Protein AF-A0A7S4QPH5-F1 (afdb_monomer_lite)

Foldseek 3Di:
DDDDDDDDDDDDDDDDPPPPPPPPPPPPPPDPPLVCVVVVLCVVLVWDKDWDPDCPDDPPQDLVFIWIWTDAPQEIETEGEQEDDPDPVSDHDPCNVVSVQVVQVVVLVVLVVPVVDDDDDPDPDRNHYYYDYHYSVLCVVQVPQVSVVCCVVSVSRDPCCVDDDDDLVQWDKDWDDPVVQQVVQQNHPSVGDDDDPTDIDTHHPPPDPPDDD

pLDDT: mean 78.8, std 18.9, range [36.94, 96.81]

Organism: NCBI:txid49249

Structure (mmCIF, N/CA/C/O backbone):
data_AF-A0A7S4QPH5-F1
#
_entry.id   AF-A0A7S4QPH5-F1
#
loop_
_atom_site.group_PDB
_atom_site.id
_atom_site.type_symbol
_atom_site.label_atom_id
_atom_site.label_alt_id
_atom_site.label_comp_id
_atom_site.label_asym_id
_atom_site.label_entity_id
_atom_site.label_seq_id
_atom_site.pdbx_PDB_ins_code
_atom_site.Cartn_x
_atom_site.Cartn_y
_atom_site.Cartn_z
_atom_site.occupancy
_atom_site.B_iso_or_equiv
_atom_site.auth_seq_id
_atom_site.auth_comp_id
_atom_site.auth_asym_id
_atom_site.auth_atom_id
_atom_site.pdbx_PDB_model_num
ATOM 1 N N . MET A 1 1 ? -60.276 -46.778 19.719 1.00 45.59 1 MET A N 1
ATOM 2 C CA . MET A 1 1 ? -60.637 -46.642 18.289 1.00 45.59 1 MET A CA 1
ATOM 3 C C . MET A 1 1 ? -59.619 -45.718 17.633 1.00 45.59 1 MET A C 1
ATOM 5 O O . MET A 1 1 ? -59.443 -44.602 18.096 1.00 45.59 1 MET A O 1
ATOM 9 N N . ARG A 1 2 ? -58.846 -46.235 16.669 1.00 38.38 2 ARG A N 1
ATOM 10 C CA . ARG A 1 2 ? -57.701 -45.565 16.021 1.00 38.38 2 ARG A CA 1
ATOM 11 C C . ARG A 1 2 ? -58.170 -44.863 14.743 1.00 38.38 2 ARG A C 1
ATOM 13 O O . ARG A 1 2 ? -58.589 -45.551 13.817 1.00 38.38 2 ARG A O 1
ATOM 20 N N . ALA A 1 3 ? -58.046 -43.540 14.668 1.00 47.28 3 ALA A N 1
ATOM 21 C CA . ALA A 1 3 ? -58.192 -42.792 13.421 1.00 47.28 3 ALA A CA 1
ATOM 22 C C . ALA A 1 3 ? -56.818 -42.686 12.738 1.00 47.28 3 ALA A C 1
ATOM 24 O O . ALA A 1 3 ? -55.883 -42.106 13.286 1.00 47.28 3 ALA A O 1
ATOM 25 N N . LYS A 1 4 ? -56.683 -43.315 11.567 1.00 47.62 4 LYS A N 1
ATOM 26 C CA . LYS A 1 4 ? -55.496 -43.247 10.706 1.00 47.62 4 LYS A CA 1
ATOM 27 C C . LYS A 1 4 ? -55.613 -42.006 9.815 1.00 47.62 4 LYS A C 1
ATOM 29 O O . LYS A 1 4 ? -56.530 -41.930 9.003 1.00 47.62 4 LYS A O 1
ATOM 34 N N . GLY A 1 5 ? -54.694 -41.055 9.971 1.00 48.47 5 GLY A N 1
ATOM 35 C CA . GLY A 1 5 ? -54.538 -39.914 9.069 1.00 48.47 5 GLY A CA 1
ATOM 36 C C . GLY A 1 5 ? -53.874 -40.349 7.763 1.00 48.47 5 GLY A C 1
ATOM 37 O O . GLY A 1 5 ? -52.793 -40.933 7.774 1.00 48.47 5 GLY A O 1
ATOM 38 N N . ILE A 1 6 ? -54.547 -40.091 6.645 1.00 54.19 6 ILE A N 1
ATOM 39 C CA . ILE A 1 6 ? -54.062 -40.353 5.290 1.00 54.19 6 ILE A CA 1
ATOM 40 C C . ILE A 1 6 ? -53.134 -39.204 4.888 1.00 54.19 6 ILE A C 1
ATOM 42 O O . ILE A 1 6 ? -53.576 -38.074 4.697 1.00 54.19 6 ILE A O 1
ATOM 46 N N . VAL A 1 7 ? -51.843 -39.502 4.756 1.00 46.03 7 VAL A N 1
ATOM 47 C CA . VAL A 1 7 ? -50.848 -38.614 4.147 1.00 46.03 7 VAL A CA 1
ATOM 48 C C . VAL A 1 7 ? -50.939 -38.794 2.631 1.00 46.03 7 VAL A C 1
ATOM 50 O O . VAL A 1 7 ? -50.630 -39.866 2.116 1.00 46.03 7 VAL A O 1
ATOM 53 N N . ARG A 1 8 ? -51.383 -37.763 1.903 1.00 47.03 8 ARG A N 1
ATOM 54 C CA . ARG A 1 8 ? -51.278 -37.712 0.437 1.00 47.03 8 ARG A CA 1
ATOM 55 C C . ARG A 1 8 ? -49.964 -37.032 0.060 1.00 47.03 8 ARG A C 1
ATOM 57 O O . ARG A 1 8 ? -49.835 -35.819 0.179 1.00 47.03 8 ARG A O 1
ATOM 64 N N . PHE A 1 9 ? -49.001 -37.834 -0.384 1.00 42.50 9 PHE A N 1
ATOM 65 C CA . PHE A 1 9 ? -47.797 -37.375 -1.074 1.00 42.50 9 PHE A CA 1
ATOM 66 C C . PHE A 1 9 ? -48.186 -36.978 -2.504 1.00 42.50 9 PHE A C 1
ATOM 68 O O . PHE A 1 9 ? -48.606 -37.826 -3.290 1.00 42.50 9 PHE A O 1
ATOM 75 N N . ILE A 1 10 ? -48.085 -35.690 -2.832 1.00 48.09 10 ILE A N 1
ATOM 76 C CA . ILE A 1 10 ? -48.180 -35.199 -4.210 1.00 48.09 10 ILE A CA 1
ATOM 77 C C . ILE A 1 10 ? -46.750 -35.121 -4.740 1.00 48.09 10 ILE A C 1
ATOM 79 O O . ILE A 1 10 ? -46.006 -34.195 -4.427 1.00 48.09 10 ILE A O 1
ATOM 83 N N . THR A 1 11 ? -46.361 -36.129 -5.513 1.00 42.44 11 THR A N 1
ATOM 84 C CA . THR A 1 11 ? -45.103 -36.148 -6.259 1.00 42.44 11 THR A CA 1
ATOM 85 C C . THR A 1 11 ? -45.328 -35.411 -7.577 1.00 42.44 11 THR A C 1
ATOM 87 O O . THR A 1 11 ? -45.885 -35.970 -8.519 1.00 42.44 11 THR A O 1
ATOM 90 N N . LEU A 1 12 ? -44.940 -34.138 -7.639 1.00 45.91 12 LEU A N 1
ATOM 91 C CA . LEU A 1 12 ? -44.892 -33.369 -8.884 1.00 45.91 12 LEU A CA 1
ATOM 92 C C . LEU A 1 12 ? -43.532 -33.603 -9.551 1.00 45.91 12 LEU A C 1
ATOM 94 O O . LEU A 1 12 ? -42.524 -33.010 -9.175 1.00 45.91 12 LEU A O 1
ATOM 98 N N . LEU A 1 13 ? -43.522 -34.508 -10.530 1.00 49.47 13 LEU A N 1
ATOM 99 C CA . LEU A 1 13 ? -42.464 -34.638 -11.528 1.00 49.47 13 LEU A CA 1
ATOM 100 C C . LEU A 1 13 ? -42.587 -33.465 -12.508 1.00 49.47 13 LEU A C 1
ATOM 102 O O . LEU A 1 13 ? -43.480 -33.453 -13.352 1.00 49.47 13 LEU A O 1
ATOM 106 N N . LEU A 1 14 ? -41.696 -32.483 -12.391 1.00 42.72 14 LEU A N 1
ATOM 107 C CA . LEU A 1 14 ? -41.460 -31.481 -13.428 1.00 42.72 14 LEU A CA 1
ATOM 108 C C . LEU A 1 14 ? -40.084 -31.741 -14.037 1.00 42.72 14 LEU A C 1
ATOM 110 O O . LEU A 1 14 ? -39.056 -31.315 -13.518 1.00 42.72 14 LEU A O 1
ATOM 114 N N . SER A 1 15 ? -40.099 -32.479 -15.142 1.00 50.44 15 SER A N 1
ATOM 115 C CA . SER A 1 15 ? -39.020 -32.529 -16.121 1.00 50.44 15 SER A CA 1
ATOM 116 C C . SER A 1 15 ? -39.173 -31.326 -17.045 1.00 50.44 15 SER A C 1
ATOM 118 O O . SER A 1 15 ? -40.145 -31.265 -17.787 1.00 50.44 15 SER A O 1
ATOM 120 N N . PHE A 1 16 ? -38.233 -30.385 -17.005 1.00 45.25 16 PHE A N 1
ATOM 121 C CA . PHE A 1 16 ? -38.007 -29.423 -18.084 1.00 45.25 16 PHE A CA 1
ATOM 122 C C . PHE A 1 16 ? -36.525 -29.041 -18.071 1.00 45.25 16 PHE A C 1
ATOM 124 O O . PHE A 1 16 ? -36.095 -28.134 -17.359 1.00 45.25 16 PHE A O 1
ATOM 131 N N . ASP A 1 17 ? -35.746 -29.786 -18.855 1.00 47.88 17 ASP A N 1
ATOM 132 C CA . ASP A 1 17 ? -34.391 -29.428 -19.255 1.00 47.88 17 ASP A CA 1
ATOM 133 C C . ASP A 1 17 ? -34.442 -28.146 -20.095 1.00 47.88 17 ASP A C 1
ATOM 135 O O . ASP A 1 17 ? -34.597 -28.166 -21.315 1.00 47.88 17 ASP A O 1
ATOM 139 N N . VAL A 1 18 ? -34.329 -27.000 -19.426 1.00 51.12 18 VAL A N 1
ATOM 140 C CA . VAL A 1 18 ? -34.024 -25.722 -20.070 1.00 51.12 18 VAL A CA 1
ATOM 141 C C . VAL A 1 18 ? -32.507 -25.571 -20.065 1.00 51.12 18 VAL A C 1
ATOM 143 O O . VAL A 1 18 ? -31.912 -24.963 -19.177 1.00 51.12 18 VAL A O 1
ATOM 146 N N . LEU A 1 19 ? -31.870 -26.155 -21.079 1.00 47.41 19 LEU A N 1
ATOM 147 C CA . LEU A 1 19 ? -30.487 -25.863 -21.452 1.00 47.41 19 LEU A CA 1
ATOM 148 C C . LEU A 1 19 ? -30.430 -24.446 -22.045 1.00 47.41 19 LEU A C 1
ATOM 150 O O . LEU A 1 19 ? -30.429 -24.238 -23.256 1.00 47.41 19 LEU A O 1
ATOM 154 N N . LEU A 1 20 ? -30.408 -23.445 -21.164 1.00 51.00 20 LEU A N 1
ATOM 155 C CA . LEU A 1 20 ? -30.025 -22.079 -21.501 1.00 51.00 20 LEU A CA 1
ATOM 156 C C . LEU A 1 20 ? -28.519 -22.076 -21.776 1.00 51.00 20 LEU A C 1
ATOM 158 O O . LEU A 1 20 ? -27.698 -21.990 -20.862 1.00 51.00 20 LEU A O 1
ATOM 162 N N . ALA A 1 21 ? -28.152 -22.183 -23.051 1.00 48.66 21 ALA A N 1
ATOM 163 C CA . ALA A 1 21 ? -26.817 -21.849 -23.514 1.00 48.66 21 ALA A CA 1
ATOM 164 C C . ALA A 1 21 ? -26.599 -20.341 -23.301 1.00 48.66 21 ALA A C 1
ATOM 166 O O . ALA A 1 21 ? -26.870 -19.520 -24.177 1.00 48.66 21 ALA A O 1
ATOM 167 N N . PHE A 1 22 ? -26.136 -19.963 -22.108 1.00 46.19 22 PHE A N 1
ATOM 168 C CA . PHE A 1 22 ? -25.554 -18.649 -21.872 1.00 46.19 22 PHE A CA 1
ATOM 169 C C . PHE A 1 22 ? -24.277 -18.564 -22.707 1.00 46.19 22 PHE A C 1
ATOM 171 O O . PHE A 1 22 ? -23.200 -18.978 -22.282 1.00 46.19 22 PHE A O 1
ATOM 178 N N . SER A 1 23 ? -24.401 -18.023 -23.917 1.00 44.88 23 SER A N 1
ATOM 179 C CA . SER A 1 23 ? -23.268 -17.438 -24.618 1.00 44.88 23 SER A CA 1
ATOM 180 C C . SER A 1 23 ? -22.804 -16.249 -23.780 1.00 44.88 23 SER A C 1
ATOM 182 O O . SER A 1 23 ? -23.315 -15.134 -23.898 1.00 44.88 23 SER A O 1
ATOM 184 N N . VAL A 1 24 ? -21.882 -16.508 -22.847 1.00 48.56 24 VAL A N 1
ATOM 185 C CA . VAL A 1 24 ? -21.121 -15.465 -22.162 1.00 48.56 24 VAL A CA 1
ATOM 186 C C . VAL A 1 24 ? -20.212 -14.867 -23.225 1.00 48.56 24 VAL A C 1
ATOM 188 O O . VAL A 1 24 ? -19.058 -15.262 -23.391 1.00 48.56 24 VAL A O 1
ATOM 191 N N . SER A 1 25 ? -20.760 -13.918 -23.982 1.00 41.78 25 SER A N 1
ATOM 192 C CA . SER A 1 25 ? -19.986 -13.029 -24.831 1.00 41.78 25 SER A CA 1
ATOM 193 C C . SER A 1 25 ? -19.167 -12.146 -23.900 1.00 41.78 25 SER A C 1
ATOM 195 O O . SER A 1 25 ? -19.558 -11.034 -23.546 1.00 41.78 25 SER A O 1
ATOM 197 N N . THR A 1 26 ? -18.048 -12.695 -23.427 1.00 54.22 26 THR A N 1
ATOM 198 C CA . THR A 1 26 ? -17.025 -11.963 -22.690 1.00 54.22 26 THR A CA 1
ATOM 199 C C . THR A 1 26 ? -16.424 -10.987 -23.685 1.00 54.22 26 THR A C 1
ATOM 201 O O . THR A 1 26 ? -15.426 -11.275 -24.338 1.00 54.22 26 THR A O 1
ATOM 204 N N . SER A 1 27 ? -17.072 -9.836 -23.851 1.00 48.34 27 SER A N 1
ATOM 205 C CA . SER A 1 27 ? -16.435 -8.659 -24.412 1.00 48.34 27 SER A CA 1
ATOM 206 C C . SER A 1 27 ? -15.265 -8.354 -23.485 1.00 48.34 27 SER A C 1
ATOM 208 O O . SER A 1 27 ? -15.437 -7.701 -22.457 1.00 48.34 27 SER A O 1
ATOM 210 N N . GLN A 1 28 ? -14.094 -8.906 -23.804 1.00 51.84 28 GLN A N 1
ATOM 211 C CA . GLN A 1 28 ? -12.832 -8.586 -23.159 1.00 51.84 28 GLN A CA 1
ATOM 212 C C . GLN A 1 28 ? -12.541 -7.120 -23.472 1.00 51.84 28 GLN A C 1
ATOM 214 O O . GLN A 1 28 ? -11.819 -6.792 -24.409 1.00 51.84 28 GLN A O 1
ATOM 219 N N . GLN A 1 29 ? -13.151 -6.213 -22.712 1.00 57.53 29 GLN A N 1
ATOM 220 C CA . GLN A 1 29 ? -12.662 -4.851 -22.643 1.00 57.53 29 GLN A CA 1
ATOM 221 C C . GLN A 1 29 ? -11.223 -4.962 -22.149 1.00 57.53 29 GLN A C 1
ATOM 223 O O . GLN A 1 29 ? -10.979 -5.403 -21.025 1.00 57.53 29 GLN A O 1
ATOM 228 N N . LEU A 1 30 ? -10.277 -4.658 -23.040 1.00 68.12 30 LEU A N 1
ATOM 229 C CA . LEU A 1 30 ? -8.851 -4.662 -22.751 1.00 68.12 30 LEU A CA 1
ATOM 230 C C . LEU A 1 30 ? -8.622 -3.753 -21.549 1.00 68.12 30 LEU A C 1
ATOM 232 O O . LEU A 1 30 ? -8.713 -2.528 -21.639 1.00 68.12 30 LEU A O 1
ATOM 236 N N . LYS A 1 31 ? -8.385 -4.380 -20.400 1.00 72.12 31 LYS A N 1
ATOM 237 C CA . LYS A 1 31 ? -8.140 -3.678 -19.152 1.00 72.12 31 LYS A CA 1
ATOM 238 C C . LYS A 1 31 ? -6.900 -2.802 -19.344 1.00 72.12 31 LYS A C 1
ATOM 240 O O . LYS A 1 31 ? -5.892 -3.306 -19.850 1.00 72.12 31 LYS A O 1
ATOM 245 N N . PRO A 1 32 ? -6.943 -1.510 -18.976 1.00 83.44 32 PRO A N 1
ATOM 246 C CA . PRO A 1 32 ? -5.770 -0.663 -19.102 1.00 83.44 32 PRO A CA 1
ATOM 247 C C . PRO A 1 32 ? -4.623 -1.266 -18.281 1.00 83.44 32 PRO A C 1
ATOM 249 O O . PRO A 1 32 ? -4.869 -1.820 -17.205 1.00 83.44 32 PRO A O 1
ATOM 252 N N . PRO A 1 33 ? -3.370 -1.163 -18.755 1.00 90.50 33 PRO A N 1
ATOM 253 C CA . PRO A 1 33 ? -2.234 -1.702 -18.024 1.00 90.50 33 PRO A CA 1
ATOM 254 C C . PRO A 1 33 ? -2.178 -1.080 -16.627 1.00 90.50 33 PRO A C 1
ATOM 256 O O . PRO A 1 33 ? -2.410 0.123 -16.465 1.00 90.50 33 PRO A O 1
ATOM 259 N N . PHE A 1 34 ? -1.845 -1.890 -15.621 1.00 93.62 34 PHE A N 1
ATOM 260 C CA . PHE A 1 34 ? -1.857 -1.484 -14.214 1.00 93.62 34 PHE A CA 1
ATOM 261 C C . PHE A 1 34 ? -1.108 -0.175 -13.955 1.00 93.62 34 PHE A C 1
ATOM 263 O O . PHE A 1 34 ? -1.639 0.729 -13.316 1.00 93.62 34 PHE A O 1
ATOM 270 N N . PHE A 1 35 ? 0.068 -0.024 -14.566 1.00 94.31 35 PHE A N 1
ATOM 271 C CA . PHE A 1 35 ? 0.848 1.210 -14.519 1.00 94.31 35 PHE A CA 1
ATOM 272 C C . PHE A 1 35 ? 0.030 2.448 -14.917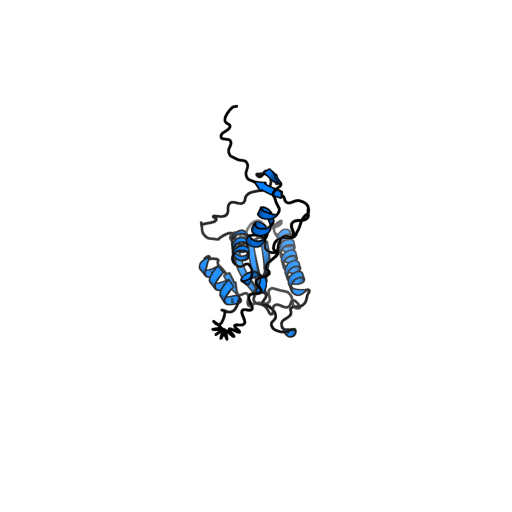 1.00 94.31 35 PHE A C 1
ATOM 274 O O . PHE A 1 35 ? 0.011 3.418 -14.168 1.00 94.31 35 PHE A O 1
ATOM 281 N N . ARG A 1 36 ? -0.706 2.394 -16.041 1.00 94.81 36 ARG A N 1
ATOM 282 C CA . ARG A 1 36 ? -1.551 3.514 -16.488 1.00 94.81 36 ARG A CA 1
ATOM 283 C C . ARG A 1 36 ? -2.697 3.785 -15.527 1.00 94.81 36 ARG A C 1
ATOM 285 O O . ARG A 1 36 ? -3.014 4.937 -15.288 1.00 94.81 36 ARG A O 1
ATOM 292 N N . THR A 1 37 ? -3.291 2.735 -14.961 1.00 94.94 37 THR A N 1
ATOM 293 C CA . THR A 1 37 ? -4.372 2.890 -13.975 1.00 94.94 37 THR A CA 1
ATOM 294 C C . THR A 1 37 ? -3.888 3.690 -12.762 1.00 94.94 37 THR A C 1
ATOM 296 O O . THR A 1 37 ? -4.581 4.589 -12.294 1.00 94.94 37 THR A O 1
ATOM 299 N N . VAL A 1 38 ? -2.683 3.389 -12.269 1.00 95.00 38 VAL A N 1
ATOM 300 C CA . VAL A 1 38 ? -2.099 4.084 -11.115 1.00 95.00 38 VAL A CA 1
ATOM 301 C C . VAL A 1 38 ? -1.688 5.511 -11.472 1.00 95.00 38 VAL A C 1
ATOM 303 O O . VAL A 1 38 ? -1.978 6.420 -10.702 1.00 95.00 38 VAL A O 1
ATOM 306 N N . THR A 1 39 ? -1.046 5.732 -12.624 1.00 95.12 39 THR A N 1
ATOM 307 C CA . THR A 1 39 ? -0.628 7.083 -13.030 1.00 95.12 39 THR A CA 1
ATOM 308 C C . THR A 1 39 ? -1.820 7.987 -13.321 1.00 95.12 39 THR A C 1
ATOM 310 O O . THR A 1 39 ? -1.833 9.110 -12.842 1.00 95.12 39 THR A O 1
ATOM 313 N N . SER A 1 40 ? -2.859 7.486 -14.001 1.00 94.88 40 SER A N 1
ATOM 314 C CA . SER A 1 40 ? -4.091 8.251 -14.227 1.00 94.88 40 SER A CA 1
ATOM 315 C C . SER A 1 40 ? -4.763 8.636 -12.912 1.00 94.88 40 SER A C 1
ATOM 317 O O . SER A 1 40 ? -5.188 9.773 -12.764 1.00 94.88 40 SER A O 1
ATOM 319 N N . TRP A 1 41 ? -4.783 7.735 -11.925 1.00 93.75 41 TRP A N 1
ATOM 320 C CA . TRP A 1 41 ? -5.280 8.068 -10.590 1.00 93.75 41 TRP A CA 1
ATOM 321 C C . TRP A 1 41 ? -4.430 9.149 -9.895 1.00 93.75 41 TRP A C 1
ATOM 323 O O . TRP A 1 41 ? -4.978 10.043 -9.256 1.00 93.75 41 TRP A O 1
ATOM 333 N N . LEU A 1 42 ? -3.097 9.101 -10.016 1.00 92.31 42 LEU A N 1
ATOM 334 C CA . LEU A 1 42 ? -2.223 10.153 -9.478 1.00 92.31 42 LEU A CA 1
ATOM 335 C C . LEU A 1 42 ? -2.478 11.508 -10.157 1.00 92.31 42 LEU A C 1
ATOM 337 O O . LEU A 1 42 ? -2.514 12.527 -9.466 1.00 92.31 42 LEU A O 1
ATOM 341 N N . ASP A 1 43 ? -2.689 11.508 -11.477 1.00 92.44 43 ASP A N 1
ATOM 342 C CA . ASP A 1 43 ? -3.012 12.701 -12.265 1.00 92.44 43 ASP A CA 1
ATOM 343 C C . ASP A 1 43 ? -4.372 13.294 -11.852 1.00 92.44 43 ASP A C 1
ATOM 345 O O . ASP A 1 43 ? -4.478 14.499 -11.621 1.00 92.44 43 ASP A O 1
ATOM 349 N N . GLU A 1 44 ? -5.398 12.450 -11.688 1.00 91.25 44 GLU A N 1
ATOM 350 C CA . GLU A 1 44 ? -6.735 12.834 -11.204 1.00 91.25 44 GLU A CA 1
ATOM 351 C C . GLU A 1 44 ? -6.690 13.465 -9.805 1.00 91.25 44 GLU A C 1
ATOM 353 O O . GLU A 1 44 ? -7.388 14.440 -9.528 1.00 91.25 44 GLU A O 1
ATOM 358 N N . GLU A 1 45 ? -5.845 12.933 -8.921 1.00 87.12 45 GLU A N 1
ATOM 359 C CA . GLU A 1 45 ? -5.642 13.464 -7.571 1.00 87.12 45 GLU A CA 1
ATOM 360 C C . GLU A 1 45 ? -4.686 14.668 -7.540 1.00 87.12 45 GLU A C 1
ATOM 362 O O . GLU A 1 45 ? -4.406 15.199 -6.462 1.00 87.12 45 GLU A O 1
ATOM 367 N N . THR A 1 46 ? -4.188 15.130 -8.694 1.00 89.25 46 THR A N 1
ATOM 368 C CA . THR A 1 46 ? -3.227 16.241 -8.832 1.00 89.25 46 THR A CA 1
ATOM 369 C C . THR A 1 46 ? -1.929 16.034 -8.040 1.00 89.25 46 THR A C 1
ATOM 371 O O . THR A 1 46 ? -1.310 16.978 -7.548 1.00 89.25 46 THR A O 1
ATOM 374 N N . ILE A 1 47 ? -1.508 14.778 -7.887 1.00 88.44 47 ILE A N 1
ATOM 375 C CA . ILE A 1 47 ? -0.303 14.409 -7.145 1.00 88.44 47 ILE A CA 1
ATOM 376 C C . ILE A 1 47 ? 0.888 14.451 -8.102 1.00 88.44 47 ILE A C 1
ATOM 378 O O . ILE A 1 47 ? 0.924 13.712 -9.079 1.00 88.44 47 ILE A O 1
ATOM 382 N N . ALA A 1 48 ? 1.894 15.275 -7.805 1.00 89.88 48 ALA A N 1
ATOM 383 C CA . ALA A 1 48 ? 3.111 15.340 -8.610 1.00 89.88 48 ALA A CA 1
ATOM 384 C C . ALA A 1 48 ? 3.895 14.020 -8.532 1.00 89.88 48 ALA A C 1
ATOM 386 O O . ALA A 1 48 ? 4.280 13.564 -7.450 1.00 89.88 48 ALA A O 1
ATOM 387 N N . TRP A 1 49 ? 4.160 13.419 -9.691 1.00 93.62 49 TRP A N 1
ATOM 388 C CA . TRP A 1 49 ? 4.922 12.182 -9.797 1.00 93.62 49 TRP A CA 1
ATOM 389 C C . TRP A 1 49 ? 5.880 12.213 -10.990 1.00 93.62 49 TRP A C 1
ATOM 391 O O . TRP A 1 49 ? 5.664 12.922 -11.973 1.00 93.62 49 TRP A O 1
ATOM 401 N N . ARG A 1 50 ? 6.958 11.429 -10.913 1.00 94.75 50 ARG A N 1
ATOM 402 C CA . ARG A 1 50 ? 7.880 11.181 -12.027 1.00 94.75 50 ARG A CA 1
ATOM 403 C C . ARG A 1 50 ? 8.279 9.713 -12.086 1.00 94.75 50 ARG A C 1
ATOM 405 O O . ARG A 1 50 ? 8.444 9.061 -11.059 1.00 94.75 50 ARG A O 1
ATOM 412 N N . LEU A 1 51 ? 8.452 9.181 -13.293 1.00 95.00 51 LEU A N 1
ATOM 413 C CA . LEU A 1 51 ? 8.979 7.830 -13.477 1.00 95.00 51 LEU A CA 1
ATOM 414 C C . LEU A 1 51 ? 10.492 7.828 -13.238 1.00 95.00 51 LEU A C 1
ATOM 416 O O . LEU A 1 51 ? 11.230 8.552 -13.909 1.00 95.00 51 LEU A O 1
ATOM 420 N N . LEU A 1 52 ? 10.947 6.981 -12.321 1.00 91.75 52 LEU A N 1
ATOM 421 C CA . LEU A 1 52 ? 12.357 6.816 -12.009 1.00 91.75 52 LEU A CA 1
ATOM 422 C C . LEU A 1 52 ? 13.002 5.906 -13.062 1.00 91.75 52 LEU A C 1
ATOM 424 O O . LEU A 1 52 ? 12.717 4.711 -13.119 1.00 91.75 52 LEU A O 1
ATOM 428 N N . LYS A 1 53 ? 13.825 6.487 -13.941 1.00 82.06 53 LYS A N 1
ATOM 429 C CA . LYS A 1 53 ? 14.522 5.754 -15.016 1.00 82.06 53 LYS A CA 1
ATOM 430 C C . LYS A 1 53 ? 15.925 5.295 -14.613 1.00 82.06 53 LYS A C 1
ATOM 432 O O . LYS A 1 53 ? 16.438 4.338 -15.187 1.00 82.06 53 LYS A O 1
ATOM 437 N N . ASP A 1 54 ? 16.523 5.959 -13.629 1.00 75.06 54 ASP A N 1
ATOM 438 C CA . ASP A 1 54 ? 17.885 5.686 -13.182 1.00 75.06 54 ASP A CA 1
ATOM 439 C C . ASP A 1 54 ? 17.932 4.594 -12.110 1.00 75.06 54 ASP A C 1
ATOM 441 O O . ASP A 1 54 ? 16.989 4.397 -11.338 1.00 75.06 54 ASP A O 1
ATOM 445 N N . LYS A 1 55 ? 19.070 3.892 -12.032 1.00 69.44 55 LYS A N 1
ATOM 446 C CA . LYS A 1 55 ? 19.350 2.892 -10.991 1.00 69.44 55 LYS A CA 1
ATOM 447 C C . LYS A 1 55 ? 19.571 3.586 -9.644 1.00 69.44 55 LYS A C 1
ATOM 449 O O . LYS A 1 55 ? 20.704 3.782 -9.221 1.00 69.44 55 LYS A O 1
ATOM 454 N N . VAL A 1 56 ? 18.482 3.969 -8.983 1.00 78.44 56 VAL A N 1
ATOM 455 C CA . VAL A 1 56 ? 18.508 4.526 -7.618 1.00 78.44 56 VAL A CA 1
ATOM 456 C C . VAL A 1 56 ? 18.883 3.468 -6.584 1.00 78.44 56 VAL A C 1
ATOM 458 O O . VAL A 1 56 ? 19.442 3.788 -5.541 1.00 78.44 56 VAL A O 1
ATOM 461 N N . PHE A 1 57 ? 18.613 2.201 -6.884 1.00 84.38 57 PHE A N 1
ATOM 462 C CA . PHE A 1 57 ? 18.967 1.083 -6.023 1.00 84.38 57 PHE A CA 1
ATOM 463 C C . PHE A 1 57 ? 20.339 0.508 -6.410 1.00 84.38 57 PHE A C 1
ATOM 465 O O . PHE A 1 57 ? 20.702 0.518 -7.593 1.00 84.38 57 PHE A O 1
ATOM 472 N N . PRO A 1 58 ? 21.118 0.004 -5.434 1.00 83.25 58 PRO A N 1
ATOM 473 C CA . PRO A 1 58 ? 22.433 -0.578 -5.677 1.00 83.25 58 PRO A CA 1
ATOM 474 C C . PRO A 1 58 ? 22.368 -1.757 -6.657 1.00 83.25 58 PRO A C 1
ATOM 476 O O . PRO A 1 58 ? 21.338 -2.417 -6.822 1.00 83.25 58 PRO A O 1
ATOM 479 N N . ARG A 1 59 ? 23.505 -2.042 -7.306 1.00 73.62 59 ARG A N 1
ATOM 480 C CA . ARG A 1 59 ? 23.633 -3.170 -8.241 1.00 73.62 59 ARG A CA 1
ATOM 481 C C . ARG A 1 59 ? 23.266 -4.476 -7.523 1.00 73.62 59 ARG A C 1
ATOM 483 O O . ARG A 1 59 ? 23.857 -4.786 -6.496 1.00 73.62 59 ARG A O 1
ATOM 490 N N . GLY A 1 60 ? 22.317 -5.227 -8.083 1.00 76.94 60 GLY A N 1
ATOM 491 C CA . GLY A 1 60 ? 21.861 -6.518 -7.550 1.00 76.94 60 GLY A CA 1
ATOM 492 C C . GLY A 1 60 ? 20.416 -6.525 -7.051 1.00 76.94 60 GLY A C 1
ATOM 493 O O . GLY A 1 60 ? 19.840 -7.600 -6.919 1.00 76.94 60 GLY A O 1
ATOM 494 N N . ILE A 1 61 ? 19.802 -5.357 -6.838 1.00 82.44 61 ILE A N 1
ATOM 495 C CA . ILE A 1 61 ? 18.362 -5.276 -6.580 1.00 82.44 61 ILE A CA 1
ATOM 496 C C . ILE A 1 61 ? 17.629 -5.302 -7.919 1.00 82.44 61 ILE A C 1
ATOM 498 O O . ILE A 1 61 ? 17.907 -4.495 -8.807 1.00 82.44 61 ILE A O 1
ATOM 502 N N . ASP A 1 62 ? 16.699 -6.242 -8.059 1.00 80.94 62 ASP A N 1
ATOM 503 C CA . ASP A 1 62 ? 15.834 -6.328 -9.228 1.00 80.94 62 ASP A CA 1
ATOM 504 C C . ASP A 1 62 ? 14.865 -5.136 -9.251 1.00 80.94 62 ASP A C 1
ATOM 506 O O . ASP A 1 62 ? 13.990 -5.015 -8.393 1.00 80.94 62 ASP A O 1
ATOM 510 N N . THR A 1 63 ? 15.055 -4.245 -10.225 1.00 83.69 63 THR A N 1
ATOM 511 C CA . THR A 1 63 ? 14.190 -3.090 -10.505 1.00 83.69 63 THR A CA 1
ATOM 512 C C . THR A 1 63 ? 13.487 -3.242 -11.856 1.00 83.69 63 THR A C 1
ATOM 514 O O . THR A 1 63 ? 13.291 -2.259 -12.569 1.00 83.69 63 THR A O 1
ATOM 517 N N . SER A 1 64 ? 13.166 -4.476 -12.255 1.00 86.69 64 SER A N 1
ATOM 518 C CA . SER A 1 64 ? 12.413 -4.781 -13.481 1.00 86.69 64 SER A CA 1
ATOM 519 C C . SER A 1 64 ? 11.049 -4.085 -13.530 1.00 86.69 64 SER A C 1
ATOM 521 O O . SER A 1 64 ? 10.575 -3.690 -14.598 1.00 86.69 64 SER A O 1
ATOM 523 N N . ASN A 1 65 ? 10.430 -3.898 -12.367 1.00 90.94 65 ASN A N 1
ATOM 524 C CA . ASN A 1 65 ? 9.162 -3.206 -12.219 1.00 90.94 65 ASN A CA 1
ATOM 525 C C . ASN A 1 65 ? 9.340 -1.684 -12.089 1.00 90.94 65 ASN A C 1
ATOM 527 O O . ASN A 1 65 ? 10.295 -1.216 -11.462 1.00 90.94 65 ASN A O 1
ATOM 531 N N . PRO A 1 66 ? 8.412 -0.884 -12.649 1.00 93.31 66 PRO A N 1
ATOM 532 C CA . PRO A 1 66 ? 8.542 0.563 -12.638 1.00 93.31 66 PRO A CA 1
ATOM 533 C C . PRO A 1 66 ? 8.382 1.126 -11.224 1.00 93.31 66 PRO A C 1
ATOM 535 O O . PRO A 1 66 ? 7.530 0.693 -10.440 1.00 93.31 66 PRO A O 1
ATOM 538 N N . ILE A 1 67 ? 9.190 2.142 -10.928 1.00 95.06 67 ILE A N 1
ATOM 539 C CA . ILE A 1 67 ? 9.164 2.869 -9.662 1.00 95.06 67 ILE A CA 1
ATOM 540 C C . ILE A 1 67 ? 8.784 4.313 -9.964 1.00 95.06 67 ILE A C 1
ATOM 542 O O . ILE A 1 67 ? 9.443 4.992 -10.753 1.00 95.06 67 ILE A O 1
ATOM 546 N N . LEU A 1 68 ? 7.701 4.777 -9.351 1.00 95.00 68 LEU A N 1
ATOM 547 C CA . LEU A 1 68 ? 7.292 6.172 -9.419 1.00 95.00 68 LEU A CA 1
ATOM 548 C C . LEU A 1 68 ? 7.853 6.900 -8.211 1.00 95.00 68 LEU A C 1
ATOM 550 O O . LEU A 1 68 ? 7.672 6.463 -7.078 1.00 95.00 68 LEU A O 1
ATOM 554 N N . GLU A 1 69 ? 8.506 8.022 -8.446 1.00 93.94 69 GLU A N 1
ATOM 555 C CA . GLU A 1 69 ? 8.801 8.965 -7.387 1.00 93.94 69 GLU A CA 1
ATOM 556 C C . GLU A 1 69 ? 7.644 9.953 -7.267 1.00 93.94 69 GLU A C 1
ATOM 558 O O . GLU A 1 69 ? 7.228 10.563 -8.249 1.00 93.94 69 GLU A O 1
ATOM 563 N N . VAL A 1 70 ? 7.130 10.098 -6.054 1.00 92.12 70 VAL A N 1
ATOM 564 C CA . VAL A 1 70 ? 6.035 10.989 -5.698 1.00 92.12 70 VAL A CA 1
ATOM 565 C C . VAL A 1 70 ? 6.529 11.933 -4.617 1.00 92.12 70 VAL A C 1
ATOM 567 O O . VAL A 1 70 ? 6.956 11.502 -3.542 1.00 92.12 70 VAL A O 1
ATOM 570 N N . THR A 1 71 ? 6.474 13.229 -4.890 1.00 86.00 71 THR A N 1
ATOM 571 C CA . THR A 1 71 ? 6.901 14.253 -3.940 1.00 86.00 71 THR A CA 1
ATOM 572 C C . THR A 1 71 ? 5.708 14.707 -3.106 1.00 86.00 71 THR A C 1
ATOM 574 O O . THR A 1 71 ? 4.663 15.095 -3.622 1.00 86.00 71 THR A O 1
ATOM 577 N N . SER A 1 72 ? 5.854 1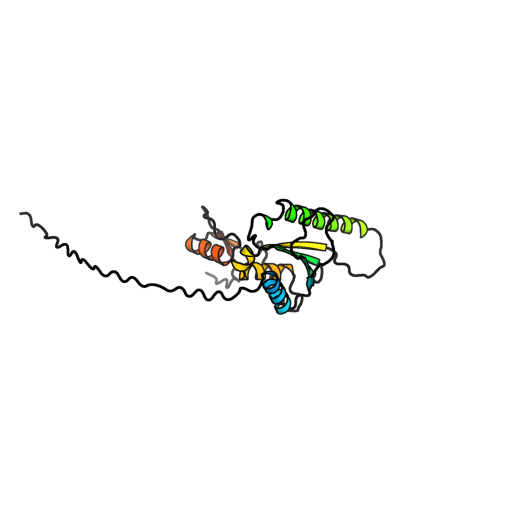4.640 -1.784 1.00 82.88 72 SER A N 1
ATOM 578 C CA . SER A 1 72 ? 4.935 15.271 -0.835 1.00 82.88 72 SER A CA 1
ATOM 579 C C . SER A 1 72 ? 5.650 16.418 -0.118 1.00 82.88 72 SER A C 1
ATOM 581 O O . SER A 1 72 ? 6.860 16.593 -0.260 1.00 82.88 72 SER A O 1
ATOM 583 N N . THR A 1 73 ? 4.915 17.202 0.670 1.00 76.75 73 THR A N 1
ATOM 584 C CA . THR A 1 73 ? 5.418 18.428 1.316 1.00 76.75 73 THR A CA 1
ATOM 585 C C . THR A 1 73 ? 6.636 18.205 2.214 1.00 76.75 73 THR A C 1
ATOM 587 O O . THR A 1 73 ? 7.466 19.097 2.344 1.00 76.75 73 THR A O 1
ATOM 590 N N . SER A 1 74 ? 6.758 17.029 2.831 1.00 78.00 74 SER A N 1
ATOM 591 C CA . SER A 1 74 ? 7.828 16.715 3.788 1.00 78.00 74 SER A CA 1
ATOM 592 C C . SER A 1 74 ? 8.470 15.344 3.586 1.00 78.00 74 SER A C 1
ATOM 594 O O . SER A 1 74 ? 9.330 14.937 4.363 1.00 78.00 74 SER A O 1
ATOM 596 N N . THR A 1 75 ? 8.027 14.566 2.602 1.00 85.94 75 THR A N 1
ATOM 597 C CA . THR A 1 75 ? 8.475 13.179 2.428 1.00 85.94 75 THR A CA 1
ATOM 598 C C . THR A 1 75 ? 8.481 12.822 0.953 1.00 85.94 75 THR A C 1
ATOM 600 O O . THR A 1 75 ? 7.526 13.110 0.229 1.00 85.94 75 THR A O 1
ATOM 603 N N . LEU A 1 76 ? 9.558 12.172 0.523 1.00 90.44 76 LEU A N 1
ATOM 604 C CA . LEU A 1 76 ? 9.658 11.568 -0.796 1.00 90.44 76 LEU A CA 1
ATOM 605 C C . LEU A 1 76 ? 9.093 10.153 -0.745 1.00 90.44 76 LEU A C 1
ATOM 607 O O . LEU A 1 76 ? 9.497 9.356 0.102 1.00 90.44 76 LEU A O 1
ATOM 611 N N . TYR A 1 77 ? 8.183 9.826 -1.651 1.00 93.19 77 TYR A N 1
ATOM 612 C CA . TYR A 1 77 ? 7.599 8.498 -1.748 1.00 93.19 77 TYR A CA 1
ATOM 613 C C . TYR A 1 77 ? 8.076 7.786 -3.010 1.00 93.19 77 TYR A C 1
ATOM 615 O O . TYR A 1 77 ? 7.933 8.303 -4.111 1.00 93.19 77 TYR A O 1
ATOM 623 N N . TYR A 1 78 ? 8.590 6.570 -2.865 1.00 94.75 78 TYR A N 1
ATOM 624 C CA . TYR A 1 78 ? 8.815 5.657 -3.981 1.00 94.75 78 TYR A CA 1
ATOM 625 C C . TYR A 1 78 ? 7.667 4.653 -4.044 1.00 94.75 78 TYR A C 1
ATOM 627 O O . TYR A 1 78 ? 7.509 3.825 -3.149 1.00 94.75 78 TYR A O 1
ATOM 635 N N . LEU A 1 79 ? 6.850 4.719 -5.091 1.00 95.56 79 LEU A N 1
ATOM 636 C CA . LEU A 1 79 ? 5.817 3.731 -5.373 1.00 95.56 79 LEU A CA 1
ATOM 637 C C . LEU A 1 79 ? 6.399 2.667 -6.300 1.00 95.56 79 LEU A C 1
ATOM 639 O O . LEU A 1 79 ? 6.594 2.903 -7.490 1.00 95.56 79 LEU A O 1
ATOM 643 N N . HIS A 1 80 ? 6.679 1.491 -5.752 1.00 95.31 80 HIS A N 1
ATOM 644 C CA . HIS A 1 80 ? 7.128 0.340 -6.523 1.00 95.31 80 HIS A CA 1
ATOM 645 C C . HIS A 1 80 ? 5.902 -0.433 -7.028 1.00 95.31 80 HIS A C 1
ATOM 647 O O . HIS A 1 80 ? 5.169 -1.021 -6.232 1.00 95.31 80 HIS A O 1
ATOM 653 N N . ILE A 1 81 ? 5.668 -0.403 -8.342 1.00 95.38 81 ILE A N 1
ATOM 654 C CA . ILE A 1 81 ? 4.475 -0.962 -8.987 1.00 95.38 81 ILE A CA 1
ATOM 655 C C . ILE A 1 81 ? 4.709 -2.437 -9.320 1.00 95.38 81 ILE A C 1
ATOM 657 O O . ILE A 1 81 ? 5.388 -2.766 -10.288 1.00 95.38 81 ILE A O 1
ATOM 661 N N . LEU A 1 82 ? 4.124 -3.328 -8.528 1.00 94.56 82 LEU A N 1
ATOM 662 C CA . LEU A 1 82 ? 4.275 -4.773 -8.643 1.00 94.56 82 LEU A CA 1
ATOM 663 C C . LEU A 1 82 ? 3.138 -5.362 -9.475 1.00 94.56 82 LEU A C 1
ATOM 665 O O . LEU A 1 82 ? 1.995 -5.428 -9.017 1.00 94.56 82 LEU A O 1
ATOM 669 N N . LYS A 1 83 ? 3.459 -5.795 -10.695 1.00 93.81 83 LYS A N 1
ATOM 670 C CA . LYS A 1 83 ? 2.506 -6.499 -11.559 1.00 93.81 83 LYS A CA 1
ATOM 671 C C . LYS A 1 83 ? 2.213 -7.898 -11.030 1.00 93.81 83 LYS A C 1
ATOM 673 O O . LYS A 1 83 ? 3.078 -8.534 -10.425 1.00 93.81 83 LYS A O 1
ATOM 678 N N . SER A 1 84 ? 1.006 -8.387 -11.288 1.00 92.88 84 SER A N 1
ATOM 679 C CA . SER A 1 84 ? 0.680 -9.791 -11.060 1.00 92.88 84 SER A CA 1
ATOM 680 C C . SER A 1 84 ? 1.469 -10.648 -12.059 1.00 92.88 84 SER A C 1
ATOM 682 O O . SER A 1 84 ? 1.393 -10.383 -13.260 1.00 92.88 84 SER A O 1
ATOM 684 N N . PRO A 1 85 ? 2.239 -11.654 -11.604 1.00 92.25 85 PRO A N 1
ATOM 685 C CA . PRO A 1 85 ? 3.019 -12.488 -12.510 1.00 92.25 85 PRO A CA 1
ATOM 686 C C . PRO A 1 85 ? 2.074 -13.300 -13.402 1.00 92.25 85 PRO A C 1
ATOM 688 O O . PRO A 1 85 ? 1.177 -13.982 -12.903 1.00 92.25 85 PRO A O 1
ATOM 691 N N . ALA A 1 86 ? 2.264 -13.222 -14.720 1.00 90.69 86 ALA A N 1
ATOM 692 C CA . ALA A 1 86 ? 1.530 -14.048 -15.680 1.00 90.69 86 ALA A CA 1
ATOM 693 C C . ALA A 1 86 ? 2.219 -15.406 -15.888 1.00 90.69 86 ALA A C 1
ATOM 695 O O . ALA A 1 86 ? 1.579 -16.390 -16.256 1.00 90.69 86 ALA A O 1
ATOM 696 N N . SER A 1 87 ? 3.525 -15.459 -15.628 1.00 93.50 87 SER A N 1
ATOM 697 C CA . SER A 1 87 ? 4.362 -16.647 -15.719 1.00 93.50 87 SER A CA 1
ATOM 698 C C . SER A 1 87 ? 5.346 -16.731 -14.548 1.00 93.50 87 SER A C 1
ATOM 700 O O . SER A 1 87 ? 5.598 -15.752 -13.849 1.00 93.50 87 SER A O 1
ATOM 702 N N . MET A 1 88 ? 5.949 -17.906 -14.348 1.00 89.62 88 MET A N 1
ATOM 703 C CA . MET A 1 88 ? 6.959 -18.122 -13.302 1.00 89.62 88 MET A CA 1
ATOM 704 C C . MET A 1 88 ? 8.208 -17.240 -13.482 1.00 89.62 88 MET A C 1
ATOM 706 O O . MET A 1 88 ? 8.864 -16.910 -12.499 1.00 89.62 88 MET A O 1
ATOM 710 N N . ASN A 1 89 ? 8.510 -16.829 -14.717 1.00 88.94 89 ASN A N 1
ATOM 711 C CA . ASN A 1 89 ? 9.641 -15.952 -15.026 1.00 88.94 89 ASN A CA 1
ATOM 712 C C . ASN A 1 89 ? 9.375 -14.482 -14.665 1.00 88.94 89 ASN A C 1
ATOM 714 O O . ASN A 1 89 ? 10.322 -13.712 -14.547 1.00 88.94 89 ASN A O 1
ATOM 718 N N . ASP A 1 90 ? 8.109 -14.100 -14.467 1.00 87.94 90 ASP A N 1
ATOM 719 C CA . ASP A 1 90 ? 7.724 -12.747 -14.043 1.00 87.94 90 ASP A CA 1
ATOM 720 C C . ASP A 1 90 ? 7.779 -12.580 -12.515 1.00 87.94 90 ASP A C 1
ATOM 722 O O . ASP A 1 90 ? 7.559 -11.489 -11.985 1.00 87.94 90 ASP A O 1
ATOM 726 N N . CYS A 1 91 ? 8.030 -13.670 -11.785 1.00 88.19 91 CYS A N 1
ATOM 727 C CA . CYS A 1 91 ? 8.148 -13.644 -10.338 1.00 88.19 91 CYS A CA 1
ATOM 728 C C . CYS A 1 91 ? 9.429 -12.914 -9.926 1.00 88.19 91 CYS A C 1
ATOM 730 O O . CYS A 1 91 ? 10.537 -13.321 -10.271 1.00 88.19 91 CYS A O 1
ATOM 732 N N . LEU A 1 92 ? 9.276 -11.874 -9.108 1.00 88.88 92 LEU A N 1
ATOM 733 C CA . LEU A 1 92 ? 10.414 -11.225 -8.468 1.00 88.88 92 LEU A CA 1
ATOM 734 C C . LEU A 1 92 ? 11.099 -12.160 -7.469 1.00 88.88 92 LEU A C 1
ATOM 736 O O . LEU A 1 92 ? 10.465 -13.032 -6.867 1.00 88.88 92 LEU A O 1
ATOM 740 N N . SER A 1 93 ? 12.382 -11.895 -7.210 1.00 89.62 93 SER A N 1
ATOM 741 C CA . SER A 1 93 ? 13.091 -12.513 -6.087 1.00 89.62 93 SER A CA 1
ATOM 742 C C . SER A 1 93 ? 12.304 -12.317 -4.780 1.00 89.62 93 SER A C 1
ATOM 744 O O . SER A 1 93 ? 11.858 -11.196 -4.503 1.00 89.62 93 SER A O 1
ATOM 746 N N . PRO A 1 94 ? 12.195 -13.348 -3.918 1.00 87.00 94 PRO A N 1
ATOM 747 C CA . PRO A 1 94 ? 11.517 -13.235 -2.626 1.00 87.00 94 PRO A CA 1
ATOM 748 C C . PRO A 1 94 ? 12.148 -12.178 -1.707 1.00 87.00 94 PRO A C 1
ATOM 750 O O . PRO A 1 94 ? 11.512 -11.736 -0.751 1.00 87.00 94 PRO A O 1
ATOM 753 N N . THR A 1 95 ? 13.387 -11.756 -1.979 1.00 91.19 95 THR A N 1
ATOM 754 C CA . THR A 1 95 ? 14.073 -10.718 -1.204 1.00 91.19 95 THR A CA 1
ATOM 755 C C . THR A 1 95 ? 13.920 -9.317 -1.788 1.00 91.19 95 THR A C 1
ATOM 757 O O . THR A 1 95 ? 14.180 -8.361 -1.068 1.00 91.19 95 THR A O 1
ATOM 760 N N . CYS A 1 96 ? 13.442 -9.155 -3.029 1.00 90.25 96 CYS A N 1
ATOM 761 C CA . CYS A 1 96 ? 13.427 -7.870 -3.742 1.00 90.25 96 CYS A CA 1
ATOM 762 C C . CYS A 1 96 ? 12.772 -6.739 -2.923 1.00 90.25 96 CYS A C 1
ATOM 764 O O . CYS A 1 96 ? 13.400 -5.716 -2.651 1.00 90.25 96 CYS A O 1
ATOM 766 N N . THR A 1 97 ? 11.534 -6.933 -2.457 1.00 92.88 97 THR A N 1
ATOM 767 C CA . THR A 1 97 ? 10.799 -5.913 -1.683 1.00 92.88 97 THR A CA 1
ATOM 768 C C . THR A 1 97 ? 11.466 -5.606 -0.342 1.00 92.88 97 THR A C 1
ATOM 770 O O . THR A 1 97 ? 11.557 -4.445 0.069 1.00 92.88 97 THR A O 1
ATOM 773 N N . ARG A 1 98 ? 11.986 -6.641 0.327 1.00 93.94 98 ARG A N 1
ATOM 774 C CA . ARG A 1 98 ? 12.723 -6.512 1.587 1.00 93.94 98 ARG A CA 1
ATOM 775 C C . ARG A 1 98 ? 14.007 -5.711 1.393 1.00 93.94 98 ARG A C 1
ATOM 777 O O . ARG A 1 98 ? 14.255 -4.781 2.152 1.00 93.94 98 ARG A O 1
ATOM 784 N N . ASP A 1 99 ? 14.792 -6.043 0.377 1.00 93.38 99 ASP A N 1
ATOM 785 C CA . ASP A 1 99 ? 16.094 -5.434 0.117 1.00 93.38 99 ASP A CA 1
ATOM 786 C C . ASP A 1 99 ? 15.929 -3.957 -0.277 1.00 93.38 99 ASP A C 1
ATOM 788 O O . ASP A 1 99 ? 16.644 -3.097 0.237 1.00 93.38 99 ASP A O 1
ATOM 792 N N . MET A 1 100 ? 14.910 -3.629 -1.081 1.00 92.62 100 MET A N 1
ATOM 793 C CA . MET A 1 100 ? 14.543 -2.238 -1.377 1.00 92.62 100 MET A CA 1
ATOM 794 C C . MET A 1 100 ? 14.114 -1.462 -0.127 1.00 92.62 100 MET A C 1
ATOM 796 O O . MET A 1 100 ? 14.520 -0.313 0.059 1.00 92.62 100 MET A O 1
ATOM 800 N N . THR A 1 101 ? 13.299 -2.073 0.738 1.00 94.06 101 THR A N 1
ATOM 801 C CA . THR A 1 101 ? 12.847 -1.442 1.986 1.00 94.06 101 THR A CA 1
ATOM 802 C C . THR A 1 101 ? 14.019 -1.174 2.926 1.00 94.06 101 THR A C 1
ATOM 804 O O . THR A 1 101 ? 14.144 -0.063 3.442 1.00 94.06 101 THR A O 1
ATOM 807 N N . ASN A 1 102 ? 14.908 -2.155 3.101 1.00 93.69 102 ASN A N 1
ATOM 808 C CA . ASN A 1 102 ? 16.115 -2.020 3.913 1.00 93.69 102 ASN A CA 1
ATOM 809 C C . ASN A 1 102 ? 17.034 -0.924 3.367 1.00 93.69 102 ASN A C 1
ATOM 811 O O . ASN A 1 102 ? 17.565 -0.130 4.138 1.00 93.69 102 ASN A O 1
ATOM 815 N N . TYR A 1 103 ? 17.180 -0.836 2.043 1.00 92.38 103 TYR A N 1
ATOM 816 C CA . TYR A 1 103 ? 17.982 0.208 1.416 1.00 92.38 103 TYR A CA 1
ATOM 817 C C . TYR A 1 103 ? 17.417 1.610 1.677 1.00 92.38 103 TYR A C 1
ATOM 819 O O . TYR A 1 103 ? 18.153 2.512 2.065 1.00 92.38 103 TYR A O 1
ATOM 827 N N . VAL A 1 104 ? 16.101 1.800 1.547 1.00 92.19 104 VAL A N 1
ATOM 828 C CA . VAL A 1 104 ? 15.460 3.091 1.856 1.00 92.19 104 VAL A CA 1
ATOM 829 C C . VAL A 1 104 ? 15.586 3.445 3.340 1.00 92.19 104 VAL A C 1
ATOM 831 O O . VAL A 1 104 ? 15.815 4.605 3.678 1.00 92.19 104 VAL A O 1
ATOM 834 N N . GLN A 1 105 ? 15.470 2.464 4.238 1.00 91.56 105 GLN A N 1
ATOM 835 C CA . GLN A 1 105 ? 15.714 2.680 5.666 1.00 91.56 105 GLN A CA 1
ATOM 836 C C . GLN A 1 105 ? 17.159 3.105 5.934 1.00 91.56 105 GLN A C 1
ATOM 838 O O . GLN A 1 105 ? 17.370 4.083 6.645 1.00 91.56 105 GLN A O 1
ATOM 843 N N . TYR A 1 106 ? 18.125 2.429 5.311 1.00 91.00 106 TYR A N 1
ATOM 844 C CA . TYR A 1 106 ? 19.538 2.786 5.383 1.00 91.00 106 TYR A CA 1
ATOM 845 C C . TYR A 1 106 ? 19.790 4.228 4.915 1.00 91.00 106 TYR A C 1
ATOM 847 O O . TYR A 1 106 ? 20.427 4.993 5.636 1.00 91.00 106 TYR A O 1
ATOM 855 N N . LEU A 1 107 ? 19.224 4.636 3.771 1.00 88.56 107 LEU A N 1
ATOM 856 C CA . LEU A 1 107 ? 19.340 6.013 3.271 1.00 88.56 107 LEU A CA 1
ATOM 857 C C . LEU A 1 107 ? 18.824 7.046 4.280 1.00 88.56 107 LEU A C 1
ATOM 859 O O . LEU A 1 107 ? 19.474 8.069 4.493 1.00 88.56 107 LEU A O 1
ATOM 863 N N . ASN A 1 108 ? 17.690 6.774 4.928 1.00 89.56 108 ASN A N 1
ATOM 864 C CA . ASN A 1 108 ? 17.156 7.668 5.956 1.00 89.56 108 ASN A CA 1
ATOM 865 C C . ASN A 1 108 ? 18.110 7.784 7.156 1.00 89.56 108 ASN A C 1
ATOM 867 O O . ASN A 1 108 ? 18.418 8.891 7.578 1.00 89.56 108 ASN A O 1
ATOM 871 N N . THR A 1 109 ? 18.643 6.665 7.658 1.00 87.81 109 THR A N 1
ATOM 872 C CA . THR A 1 109 ? 19.569 6.671 8.804 1.00 87.81 109 THR A CA 1
ATOM 873 C C . THR A 1 109 ? 20.885 7.397 8.503 1.00 87.81 109 THR A C 1
ATOM 875 O O . THR A 1 109 ? 21.412 8.104 9.361 1.00 87.81 109 THR A O 1
ATOM 878 N N . CYS A 1 110 ? 21.419 7.265 7.285 1.00 81.94 110 CYS A N 1
ATOM 879 C CA . CYS A 1 110 ? 22.618 8.000 6.876 1.00 81.94 110 CYS A CA 1
ATOM 880 C C . CYS A 1 110 ? 22.376 9.513 6.772 1.00 81.94 110 CYS A C 1
ATOM 882 O O . CYS A 1 110 ? 23.262 10.300 7.104 1.00 81.94 110 CYS A O 1
ATOM 884 N N . SER A 1 111 ? 21.179 9.911 6.335 1.00 73.00 111 SER A N 1
ATOM 885 C CA . SER A 1 111 ? 20.796 11.322 6.199 1.00 73.00 111 SER A CA 1
ATOM 886 C C . SER A 1 111 ? 20.733 12.015 7.565 1.00 73.00 111 SER A C 1
ATOM 888 O O . SER A 1 111 ? 21.307 13.090 7.731 1.00 73.00 111 SER A O 1
ATOM 890 N N . ASP A 1 112 ? 20.163 11.340 8.570 1.00 66.06 112 ASP A N 1
ATOM 891 C CA . ASP A 1 112 ? 20.015 11.857 9.940 1.00 66.06 112 ASP A CA 1
ATOM 892 C C . ASP A 1 112 ? 21.363 12.166 10.628 1.00 66.06 112 ASP A C 1
ATOM 894 O O . ASP A 1 112 ? 21.437 13.015 11.512 1.00 66.06 112 ASP A O 1
ATOM 898 N N . THR A 1 113 ? 22.452 11.505 10.218 1.00 60.62 113 THR A N 1
ATOM 899 C CA . THR A 1 113 ? 23.779 11.682 10.842 1.00 60.62 113 THR A CA 1
ATOM 900 C C . THR A 1 113 ? 24.507 12.936 10.333 1.00 60.62 113 THR A C 1
ATOM 902 O O . THR A 1 113 ? 25.408 13.443 10.995 1.00 60.62 113 THR A O 1
ATOM 905 N N . THR A 1 114 ? 24.121 13.466 9.167 1.00 56.34 114 THR A N 1
ATOM 906 C CA . THR A 1 114 ? 24.823 14.593 8.520 1.00 56.34 114 THR A CA 1
ATOM 907 C C . THR A 1 114 ? 24.232 15.956 8.915 1.00 56.34 114 THR A C 1
ATOM 909 O O . THR A 1 114 ? 24.942 16.961 8.923 1.00 56.34 114 THR A O 1
ATOM 912 N N . GLU A 1 115 ? 22.963 16.009 9.334 1.00 53.31 115 GLU A N 1
ATOM 913 C CA . GLU A 1 115 ? 22.262 17.260 9.682 1.00 53.31 115 GLU A CA 1
ATOM 914 C C . GLU A 1 115 ? 22.666 17.875 11.039 1.00 53.31 115 GLU A C 1
ATOM 916 O O . GLU A 1 115 ? 22.248 18.985 11.360 1.00 53.31 115 GLU A O 1
ATOM 921 N N . GLN A 1 116 ? 23.535 17.228 11.825 1.00 51.75 116 GLN A N 1
ATOM 922 C CA . GLN A 1 116 ? 24.073 17.804 13.070 1.00 51.75 116 GLN A CA 1
ATOM 923 C C . GLN A 1 116 ? 25.330 18.669 12.883 1.00 51.75 116 GLN A C 1
ATOM 925 O O . GLN A 1 116 ? 25.905 19.129 13.869 1.00 51.75 116 GLN A O 1
ATOM 930 N N . SER A 1 117 ? 25.755 18.938 11.642 1.00 52.00 117 SER A N 1
ATOM 931 C CA . SER A 1 117 ? 27.026 19.637 11.398 1.00 52.00 117 SER A CA 1
ATOM 932 C C . SER A 1 117 ? 27.068 20.529 10.150 1.00 52.00 117 SER A C 1
ATOM 934 O O . SER A 1 117 ? 28.072 20.544 9.457 1.00 52.00 117 SER A O 1
ATOM 936 N N . SER A 1 118 ? 26.023 21.313 9.867 1.00 50.75 118 SER A N 1
ATOM 937 C CA . SER A 1 118 ? 26.171 22.567 9.097 1.00 50.75 118 SER A CA 1
ATOM 938 C C . SER A 1 118 ? 24.858 23.348 9.055 1.00 50.75 118 SER A C 1
ATOM 940 O O . SER A 1 118 ? 23.933 22.985 8.327 1.00 50.75 118 SER A O 1
ATOM 942 N N . ALA A 1 119 ? 24.790 24.442 9.814 1.00 53.28 119 ALA A N 1
ATOM 943 C CA . ALA A 1 119 ? 23.939 25.569 9.455 1.00 53.28 119 ALA A CA 1
ATOM 944 C C . ALA A 1 119 ? 24.451 26.155 8.125 1.00 53.28 119 ALA A C 1
ATOM 946 O O . ALA A 1 119 ? 25.643 26.074 7.848 1.00 53.28 119 ALA A O 1
ATOM 947 N N . ASP A 1 120 ? 23.560 26.742 7.332 1.00 55.09 120 ASP A N 1
ATOM 948 C CA . ASP A 1 120 ? 23.846 27.445 6.072 1.00 55.09 120 ASP A CA 1
ATOM 949 C C . ASP A 1 120 ? 23.953 26.574 4.810 1.00 55.09 120 ASP A C 1
ATOM 951 O O . ASP A 1 120 ? 25.027 26.385 4.249 1.00 55.09 120 ASP A O 1
ATOM 955 N N . SER A 1 121 ? 22.802 26.109 4.298 1.00 51.66 121 SER A N 1
ATOM 956 C CA . SER A 1 121 ? 22.471 26.117 2.854 1.00 51.66 121 SER A CA 1
ATOM 957 C C . SER A 1 121 ? 21.022 25.673 2.613 1.00 51.66 121 SER A C 1
ATOM 959 O O . SER A 1 121 ? 20.671 24.501 2.728 1.00 51.66 121 SER A O 1
ATOM 961 N N . ALA A 1 122 ? 20.167 26.629 2.248 1.00 52.44 122 ALA A N 1
ATOM 962 C CA . ALA A 1 122 ? 18.739 26.461 1.987 1.00 52.44 122 ALA A CA 1
ATOM 963 C C . ALA A 1 122 ? 18.449 25.718 0.664 1.00 52.44 122 ALA A C 1
ATOM 965 O O . ALA A 1 122 ? 18.009 26.311 -0.317 1.00 52.44 122 ALA A O 1
ATOM 966 N N . THR A 1 123 ? 18.675 24.405 0.619 1.00 50.56 123 THR A N 1
ATOM 967 C CA . THR A 1 123 ? 18.075 23.527 -0.399 1.00 50.56 123 THR A CA 1
ATOM 968 C C . THR A 1 123 ? 17.216 22.498 0.317 1.00 50.56 123 THR A C 1
ATOM 970 O O . THR A 1 123 ? 17.735 21.571 0.931 1.00 50.56 123 THR A O 1
ATOM 973 N N . THR A 1 124 ? 15.897 22.687 0.257 1.00 55.38 124 THR A N 1
ATOM 974 C CA . THR A 1 124 ? 14.862 21.838 0.861 1.00 55.38 124 THR A CA 1
ATOM 975 C C . THR A 1 124 ? 14.871 20.444 0.226 1.00 55.38 124 THR A C 1
ATOM 977 O O . THR A 1 124 ? 14.032 20.112 -0.609 1.00 55.38 124 THR A O 1
ATOM 980 N N . ARG A 1 125 ? 15.862 19.616 0.565 1.00 55.22 125 ARG A N 1
ATOM 981 C CA . ARG A 1 125 ? 15.825 18.190 0.245 1.00 55.22 125 ARG A CA 1
ATOM 982 C C . ARG A 1 125 ? 14.741 17.532 1.105 1.00 55.22 125 ARG A C 1
ATOM 984 O O . ARG A 1 125 ? 14.557 17.930 2.255 1.00 55.22 125 ARG A O 1
ATOM 991 N N . PRO A 1 126 ? 14.000 16.551 0.568 1.00 59.12 126 PRO A N 1
ATOM 992 C CA . PRO A 1 126 ? 13.044 15.801 1.366 1.00 59.12 126 PRO A CA 1
ATOM 993 C C . PRO A 1 126 ? 13.796 15.105 2.504 1.00 59.12 126 PRO A C 1
ATOM 995 O O . PRO A 1 126 ? 14.688 14.299 2.255 1.00 59.12 126 PRO A O 1
ATOM 998 N N . THR A 1 127 ? 13.425 15.420 3.743 1.00 71.75 127 THR A N 1
ATOM 999 C CA . THR A 1 127 ? 14.107 14.949 4.961 1.00 71.75 127 THR A CA 1
ATOM 1000 C C . THR A 1 127 ? 13.904 13.457 5.218 1.00 71.75 127 THR A C 1
ATOM 1002 O O . THR A 1 127 ? 14.580 12.862 6.050 1.00 71.75 127 THR A O 1
ATOM 1005 N N . LYS A 1 128 ? 12.967 12.818 4.506 1.00 86.25 128 LYS A N 1
ATOM 1006 C CA . LYS A 1 128 ? 12.679 11.392 4.651 1.00 86.25 128 LYS A CA 1
ATOM 1007 C C . LYS A 1 128 ? 12.178 10.772 3.357 1.00 86.25 128 LYS A C 1
ATOM 1009 O O . LYS A 1 128 ? 11.317 11.333 2.678 1.00 86.25 128 LYS A O 1
ATOM 1014 N N . ILE A 1 129 ? 12.666 9.574 3.066 1.00 90.88 129 ILE A N 1
ATOM 1015 C CA . ILE A 1 129 ? 12.240 8.733 1.949 1.00 90.88 129 ILE A CA 1
ATOM 1016 C C . ILE A 1 129 ? 11.383 7.583 2.492 1.00 90.88 129 ILE A C 1
ATOM 1018 O O . ILE A 1 129 ? 11.717 6.940 3.488 1.00 90.88 129 ILE A O 1
ATOM 1022 N N . SER A 1 130 ? 10.265 7.287 1.839 1.00 92.25 130 SER A N 1
ATOM 1023 C CA . SER A 1 130 ? 9.402 6.151 2.158 1.00 92.25 130 SER A CA 1
ATOM 1024 C C . SER A 1 130 ? 9.097 5.362 0.893 1.00 92.25 130 SER A C 1
ATOM 1026 O O . SER A 1 130 ? 8.746 5.934 -0.128 1.00 92.25 130 SER A O 1
ATOM 1028 N N . ILE A 1 131 ? 9.204 4.038 0.957 1.00 94.44 131 ILE A N 1
ATOM 1029 C CA . ILE A 1 131 ? 8.823 3.159 -0.149 1.00 94.44 131 ILE A CA 1
ATOM 1030 C C . ILE A 1 131 ? 7.484 2.482 0.135 1.00 94.44 131 ILE A C 1
ATOM 1032 O O . ILE A 1 131 ? 7.211 2.057 1.259 1.00 94.44 131 ILE A O 1
ATOM 1036 N N . ILE A 1 132 ? 6.642 2.398 -0.891 1.00 95.12 132 ILE A N 1
ATOM 1037 C CA . ILE A 1 132 ? 5.356 1.709 -0.874 1.00 95.12 132 ILE A CA 1
ATOM 1038 C C . ILE A 1 132 ? 5.355 0.709 -2.027 1.00 95.12 132 ILE A C 1
ATOM 1040 O O . ILE A 1 132 ? 5.467 1.084 -3.192 1.00 95.12 132 ILE A O 1
ATOM 1044 N N . HIS A 1 133 ? 5.199 -0.567 -1.694 1.00 95.62 133 HIS A N 1
ATOM 1045 C CA . HIS A 1 133 ? 5.020 -1.637 -2.667 1.00 95.62 133 HIS A CA 1
ATOM 1046 C C . HIS A 1 133 ? 3.536 -1.778 -2.998 1.00 95.62 133 HIS A C 1
ATOM 1048 O O . HIS A 1 133 ? 2.723 -2.080 -2.120 1.00 95.62 133 HIS A O 1
ATOM 1054 N N . LEU A 1 134 ? 3.179 -1.521 -4.253 1.00 95.62 134 LEU A N 1
ATOM 1055 C CA . LEU A 1 134 ? 1.801 -1.522 -4.720 1.00 95.62 134 LEU A CA 1
ATOM 1056 C C . LEU A 1 134 ? 1.561 -2.734 -5.614 1.00 95.62 134 LEU A C 1
ATOM 1058 O O . LEU A 1 134 ? 2.045 -2.771 -6.740 1.00 95.62 134 LEU A O 1
ATOM 1062 N N . HIS A 1 135 ? 0.810 -3.707 -5.110 1.00 95.12 135 HIS A N 1
ATOM 1063 C CA . HIS A 1 135 ? 0.495 -4.929 -5.841 1.00 95.12 135 HIS A CA 1
ATOM 1064 C C . HIS A 1 135 ? -0.762 -4.770 -6.706 1.00 95.12 135 HIS A C 1
ATOM 1066 O O . HIS A 1 135 ? -1.776 -4.235 -6.250 1.00 95.12 135 HIS A O 1
ATOM 1072 N N . GLU A 1 136 ? -0.690 -5.244 -7.949 1.00 95.31 136 GLU A N 1
ATOM 1073 C CA . GLU A 1 136 ? -1.759 -5.163 -8.951 1.00 95.31 136 GLU A CA 1
ATOM 1074 C C . GLU A 1 136 ? -3.052 -5.876 -8.527 1.00 95.31 136 GLU A C 1
ATOM 1076 O O . GLU A 1 136 ? -4.149 -5.321 -8.626 1.00 95.31 136 GLU A O 1
ATOM 1081 N N . ASP A 1 137 ? -2.933 -7.091 -8.003 1.00 94.25 137 ASP A N 1
ATOM 1082 C CA . ASP A 1 137 ? -4.046 -7.901 -7.503 1.00 94.25 137 ASP A CA 1
ATOM 1083 C C . ASP A 1 137 ? -4.774 -7.214 -6.338 1.00 94.25 137 ASP A C 1
ATOM 1085 O O . ASP A 1 137 ? -6.008 -7.137 -6.303 1.00 94.25 137 ASP A O 1
ATOM 1089 N N . VAL A 1 138 ? -4.017 -6.641 -5.402 1.00 93.44 138 VAL A N 1
ATOM 1090 C CA . VAL A 1 138 ? -4.553 -5.888 -4.265 1.00 93.44 138 VAL A CA 1
ATOM 1091 C C . VAL A 1 138 ? -5.232 -4.601 -4.737 1.00 93.44 138 VAL A C 1
ATOM 1093 O O . VAL A 1 138 ? -6.311 -4.261 -4.246 1.00 93.44 138 VAL A O 1
ATOM 1096 N N . TRP A 1 139 ? -4.647 -3.904 -5.716 1.00 94.94 139 TRP A N 1
ATOM 1097 C CA . TRP A 1 139 ? -5.250 -2.706 -6.297 1.00 94.94 139 TRP A CA 1
ATOM 1098 C C . TRP A 1 139 ? -6.615 -3.004 -6.906 1.00 94.94 139 TRP A C 1
ATOM 1100 O O . TRP A 1 139 ? -7.573 -2.293 -6.622 1.00 94.94 139 TRP A O 1
ATOM 1110 N N . TYR A 1 140 ? -6.734 -4.056 -7.714 1.00 93.19 140 TYR A N 1
ATOM 1111 C CA . TYR A 1 140 ? -7.993 -4.369 -8.388 1.00 93.19 140 TYR A CA 1
ATOM 1112 C C . TYR A 1 140 ? -9.030 -5.038 -7.489 1.00 93.19 140 TYR A C 1
ATOM 1114 O O . TYR A 1 140 ? -10.224 -4.856 -7.707 1.00 93.19 140 TYR A O 1
ATOM 1122 N N . SER A 1 141 ? -8.606 -5.786 -6.471 1.00 92.31 141 SER A N 1
ATOM 1123 C CA . SER A 1 141 ? -9.538 -6.409 -5.526 1.00 92.31 141 SER A CA 1
ATOM 1124 C C . SER A 1 141 ? -10.121 -5.416 -4.516 1.00 92.31 141 SER A C 1
ATOM 1126 O O . SER A 1 141 ? -11.253 -5.602 -4.065 1.00 92.31 141 SER A O 1
ATOM 1128 N N . LYS A 1 142 ? -9.365 -4.377 -4.131 1.00 92.94 142 LYS A N 1
ATOM 1129 C CA . LYS A 1 142 ? -9.729 -3.428 -3.062 1.00 92.94 142 LYS A CA 1
ATOM 1130 C C . LYS A 1 142 ? -9.362 -1.979 -3.413 1.00 92.94 142 LYS A C 1
ATOM 1132 O O . LYS A 1 142 ? -8.795 -1.268 -2.578 1.00 92.94 142 LYS A O 1
ATOM 1137 N N . THR A 1 143 ? -9.705 -1.530 -4.623 1.00 93.31 143 THR A N 1
ATOM 1138 C CA . THR A 1 143 ? -9.301 -0.217 -5.168 1.00 93.31 143 THR A CA 1
ATOM 1139 C C . THR A 1 143 ? -9.588 0.937 -4.210 1.00 93.31 143 THR A C 1
ATOM 1141 O O . THR A 1 143 ? -8.672 1.683 -3.865 1.00 93.31 143 THR A O 1
ATOM 1144 N N . ASP A 1 144 ? -10.807 1.024 -3.677 1.00 91.75 144 ASP A N 1
ATOM 1145 C CA . ASP A 1 144 ? -11.211 2.110 -2.774 1.00 91.75 144 ASP A CA 1
ATOM 1146 C C . ASP A 1 144 ? -10.352 2.181 -1.502 1.00 91.75 144 ASP A C 1
ATOM 1148 O O . ASP A 1 144 ? -9.959 3.261 -1.052 1.00 91.75 144 ASP A O 1
ATOM 1152 N N . ILE A 1 145 ? -10.023 1.019 -0.923 1.00 92.12 145 ILE A N 1
ATOM 1153 C CA . ILE A 1 145 ? -9.215 0.922 0.300 1.00 92.12 145 ILE A CA 1
ATOM 1154 C C . ILE A 1 145 ? -7.777 1.350 0.005 1.00 92.12 145 ILE A C 1
ATOM 1156 O O . ILE A 1 145 ? -7.176 2.097 0.783 1.00 92.12 145 ILE A O 1
ATOM 1160 N N . VAL A 1 146 ? -7.217 0.877 -1.111 1.00 93.69 146 VAL A N 1
ATOM 1161 C CA . VAL A 1 146 ? -5.845 1.192 -1.518 1.00 93.69 146 VAL A CA 1
ATOM 1162 C C . VAL A 1 146 ? -5.706 2.681 -1.825 1.00 93.69 146 VAL A C 1
ATOM 1164 O O . VAL A 1 146 ? -4.831 3.331 -1.252 1.00 93.69 146 VAL A O 1
ATOM 1167 N N . GLN A 1 147 ? -6.612 3.252 -2.624 1.00 92.12 147 GLN A N 1
ATOM 1168 C CA . GLN A 1 147 ? -6.628 4.686 -2.917 1.00 92.12 147 GLN A CA 1
ATOM 1169 C C . GLN A 1 147 ? -6.799 5.519 -1.642 1.00 92.12 147 GLN A C 1
ATOM 1171 O O . GLN A 1 147 ? -6.048 6.464 -1.420 1.00 92.12 147 GLN A O 1
ATOM 1176 N N . SER A 1 148 ? -7.725 5.156 -0.746 1.00 88.81 148 SER A N 1
ATOM 1177 C CA . SER A 1 148 ? -7.906 5.850 0.539 1.00 88.81 148 SER A CA 1
ATOM 1178 C C . SER A 1 148 ? -6.625 5.855 1.388 1.00 88.81 148 SER A C 1
ATOM 1180 O O . SER A 1 148 ? -6.234 6.889 1.945 1.00 88.81 148 SER A O 1
ATOM 1182 N N . ARG A 1 149 ? -5.913 4.721 1.444 1.00 89.19 149 ARG A N 1
A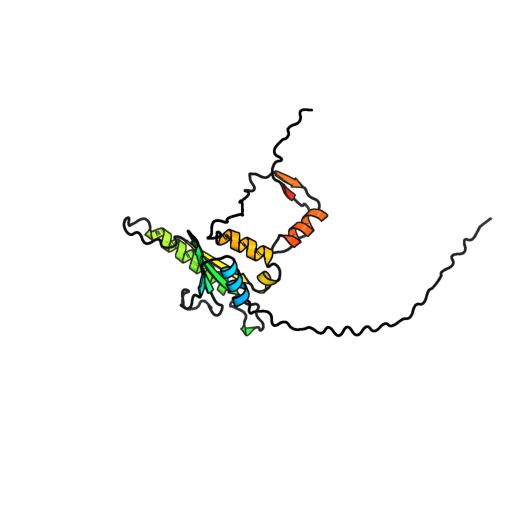TOM 1183 C CA . ARG A 1 149 ? -4.619 4.617 2.133 1.00 89.19 149 ARG A CA 1
ATOM 1184 C C . ARG A 1 149 ? -3.538 5.468 1.475 1.00 89.19 149 ARG A C 1
ATOM 1186 O O . ARG A 1 149 ? -2.791 6.126 2.200 1.00 89.19 149 ARG A O 1
ATOM 1193 N N . LEU A 1 150 ? -3.459 5.477 0.146 1.00 90.81 150 LEU A N 1
ATOM 1194 C CA . LEU A 1 150 ? -2.495 6.301 -0.582 1.00 90.81 150 LEU A CA 1
ATOM 1195 C C . LEU A 1 150 ? -2.775 7.791 -0.377 1.00 90.81 150 LEU A C 1
ATOM 1197 O O . LEU A 1 150 ? -1.850 8.504 -0.007 1.00 90.81 150 LEU A O 1
ATOM 1201 N N . ARG A 1 151 ? -4.034 8.247 -0.464 1.00 87.56 151 ARG A N 1
ATOM 1202 C CA . ARG A 1 151 ? -4.416 9.637 -0.133 1.00 87.56 151 ARG A CA 1
ATOM 1203 C C . ARG A 1 151 ? -3.944 10.033 1.267 1.00 87.56 151 ARG A C 1
ATOM 1205 O O . ARG A 1 151 ? -3.343 11.087 1.450 1.00 87.56 151 ARG A O 1
ATOM 1212 N N . THR A 1 152 ? -4.154 9.151 2.247 1.00 84.06 152 THR A N 1
ATOM 1213 C CA . THR A 1 152 ? -3.739 9.382 3.641 1.00 84.06 152 THR A CA 1
ATOM 1214 C C . THR A 1 152 ? -2.216 9.494 3.790 1.00 84.06 152 THR A C 1
ATOM 1216 O O . THR A 1 152 ? -1.737 10.242 4.639 1.00 84.06 152 THR A O 1
ATOM 1219 N N . ARG A 1 153 ? -1.442 8.732 3.004 1.00 85.38 153 ARG A N 1
ATOM 1220 C CA . ARG A 1 153 ? 0.030 8.702 3.072 1.00 85.38 153 ARG A CA 1
ATOM 1221 C C . ARG A 1 153 ? 0.678 9.836 2.290 1.00 85.38 153 ARG A C 1
ATOM 1223 O O . ARG A 1 153 ? 1.522 10.533 2.836 1.00 85.38 153 ARG A O 1
ATOM 1230 N N . LEU A 1 154 ? 0.263 10.025 1.042 1.00 84.75 154 LEU A N 1
ATOM 1231 C CA . LEU A 1 154 ? 0.811 11.033 0.133 1.00 84.75 154 LEU A CA 1
ATOM 1232 C C . LEU A 1 154 ? 0.400 12.458 0.537 1.00 84.75 154 LEU A C 1
ATOM 1234 O O . LEU A 1 154 ? 0.943 13.429 0.017 1.00 84.75 154 LEU A O 1
ATOM 1238 N N . GLY A 1 155 ? -0.504 12.584 1.514 1.00 68.12 155 GLY A N 1
ATOM 1239 C CA . GLY A 1 155 ? -0.767 13.837 2.209 1.00 68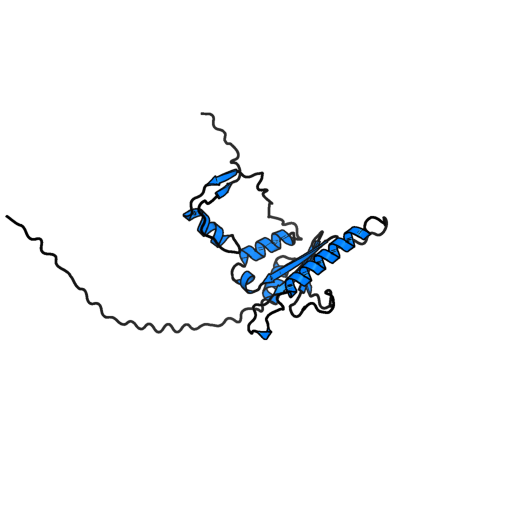.12 155 GLY A CA 1
ATOM 1240 C C . GLY A 1 155 ? -1.507 14.867 1.367 1.00 68.12 155 GLY A C 1
ATOM 1241 O O . GLY A 1 155 ? -1.413 16.038 1.705 1.00 68.12 155 GLY A O 1
ATOM 1242 N N . GLY A 1 156 ? -2.212 14.440 0.307 1.00 55.84 156 GLY A N 1
ATOM 1243 C CA . GLY A 1 156 ? -3.061 15.272 -0.555 1.00 55.84 156 GLY A CA 1
ATOM 1244 C C . GLY A 1 156 ? -2.512 16.683 -0.772 1.00 55.84 156 GLY A C 1
ATOM 1245 O O . GLY A 1 156 ? -2.983 17.620 -0.133 1.00 55.84 156 GLY A O 1
ATOM 1246 N N . GLY A 1 157 ? -1.519 16.823 -1.654 1.00 41.31 157 GLY A N 1
ATOM 1247 C CA . GLY A 1 157 ? -0.787 18.064 -1.952 1.00 41.31 157 GLY A CA 1
ATOM 1248 C C . GLY A 1 157 ? -1.597 19.228 -2.545 1.00 41.31 157 GLY A C 1
ATOM 1249 O O . GLY A 1 157 ? -1.006 20.173 -3.050 1.00 41.31 157 GLY A O 1
ATOM 1250 N N . GLY A 1 158 ? -2.923 19.215 -2.458 1.00 42.22 158 GLY A N 1
ATOM 1251 C CA . GLY A 1 158 ? -3.757 20.378 -2.733 1.00 42.22 158 GLY A CA 1
ATOM 1252 C C . GLY A 1 158 ? -4.829 20.473 -1.666 1.00 42.22 158 GLY A C 1
ATOM 1253 O O . GLY A 1 158 ? -5.562 19.506 -1.531 1.00 42.22 158 GLY A O 1
ATOM 1254 N N . ASN A 1 159 ? -4.862 21.586 -0.915 1.00 46.09 159 ASN A N 1
ATOM 1255 C CA . ASN A 1 159 ? -5.913 22.261 -0.106 1.00 46.09 159 ASN A CA 1
ATOM 1256 C C . ASN A 1 159 ? -7.174 21.505 0.407 1.00 46.09 159 ASN A C 1
ATOM 1258 O O . ASN A 1 159 ? -8.089 22.117 0.945 1.00 46.09 159 ASN A O 1
ATOM 1262 N N . ASN A 1 160 ? -7.241 20.188 0.287 1.00 48.91 160 ASN A N 1
ATOM 1263 C CA . ASN A 1 160 ? -8.412 19.322 0.361 1.00 48.91 160 ASN A CA 1
ATOM 1264 C C . ASN A 1 160 ? -8.069 18.073 1.182 1.00 48.91 160 ASN A C 1
ATOM 1266 O O . ASN A 1 160 ? -8.576 16.981 0.917 1.00 48.91 160 ASN A O 1
ATOM 1270 N N . ASN A 1 161 ? -7.223 18.211 2.208 1.00 54.03 161 ASN A N 1
ATOM 1271 C CA . ASN A 1 161 ? -7.063 17.158 3.202 1.00 54.03 161 ASN A CA 1
ATOM 1272 C C . ASN A 1 161 ? -8.369 17.023 4.007 1.00 54.03 161 ASN A C 1
ATOM 1274 O O . ASN A 1 161 ? -8.534 17.580 5.089 1.00 54.03 161 ASN A O 1
ATOM 1278 N N . ARG A 1 162 ? -9.332 16.297 3.431 1.00 56.56 1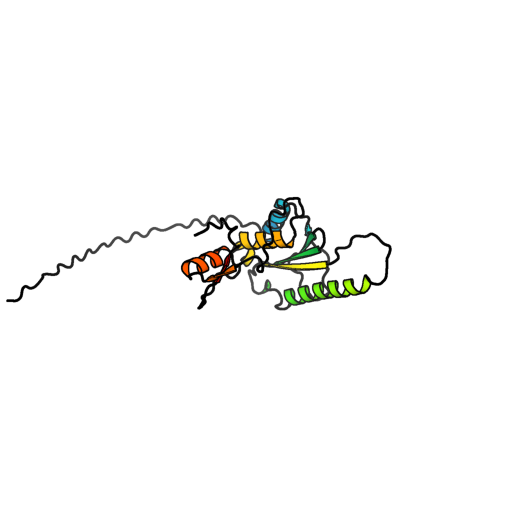62 ARG A N 1
ATOM 1279 C CA . ARG A 1 162 ? -10.646 15.999 4.013 1.00 56.56 162 ARG A CA 1
ATOM 1280 C C . ARG A 1 162 ? -10.579 14.874 5.049 1.00 56.56 162 ARG A C 1
ATOM 1282 O O . ARG A 1 162 ? -11.597 14.538 5.650 1.00 56.56 162 ARG A O 1
ATOM 1289 N N . PHE A 1 163 ? -9.409 14.271 5.266 1.00 64.25 163 PHE A N 1
ATOM 1290 C CA . PHE A 1 163 ? -9.261 13.117 6.146 1.00 64.25 163 PHE A CA 1
ATOM 1291 C C . PHE A 1 163 ? -8.831 13.556 7.546 1.00 64.25 163 PHE A C 1
ATOM 1293 O O . PHE A 1 163 ? -7.654 13.743 7.848 1.00 64.25 163 PHE A O 1
ATOM 1300 N N . SER A 1 164 ? -9.812 13.686 8.440 1.00 69.62 164 SER A N 1
ATOM 1301 C CA . SER A 1 164 ? -9.542 13.901 9.861 1.00 69.62 164 SER A CA 1
ATOM 1302 C C . SER A 1 164 ? -9.012 12.615 10.497 1.00 69.62 164 SER A C 1
ATOM 1304 O O . SER A 1 164 ? -9.696 11.590 10.548 1.00 69.62 164 SER A O 1
ATOM 1306 N N . ARG A 1 165 ? -7.778 12.658 11.007 1.00 77.31 165 ARG A N 1
ATOM 1307 C CA . ARG A 1 165 ? -7.202 11.543 11.760 1.00 77.31 165 ARG A CA 1
ATOM 1308 C C . ARG A 1 165 ? -7.849 11.458 13.142 1.00 77.31 165 ARG A C 1
ATOM 1310 O O . ARG A 1 165 ? -7.582 12.277 14.020 1.00 77.31 165 ARG A O 1
ATOM 1317 N N . ILE A 1 166 ? -8.632 10.408 13.370 1.00 84.12 166 ILE A N 1
ATOM 1318 C CA . ILE A 1 166 ? -9.186 10.095 14.690 1.00 84.12 166 ILE A CA 1
ATOM 1319 C C . ILE A 1 166 ? -8.199 9.197 15.440 1.00 84.12 166 ILE A C 1
ATOM 1321 O O . ILE A 1 166 ? -7.882 8.089 15.012 1.00 84.12 166 ILE A O 1
ATOM 1325 N 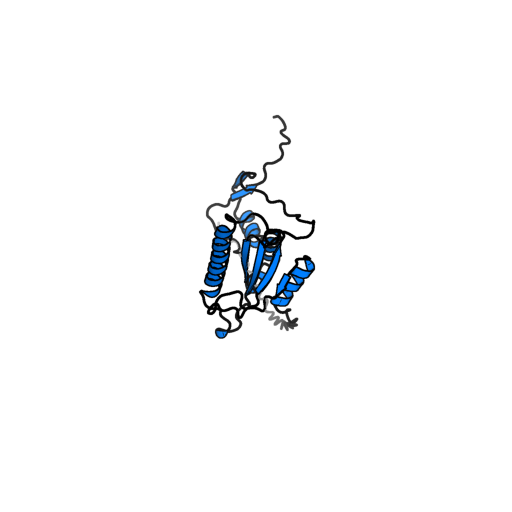N . TYR A 1 167 ? -7.695 9.673 16.579 1.00 87.44 167 TYR A N 1
ATOM 1326 C CA . TYR A 1 167 ? -6.839 8.867 17.450 1.00 87.44 167 TYR A CA 1
ATOM 1327 C C . TYR A 1 167 ? -7.677 7.889 18.278 1.00 87.44 167 TYR A C 1
ATOM 1329 O O . TYR A 1 167 ? -8.658 8.300 18.894 1.00 87.44 167 TYR A O 1
ATOM 1337 N N . ALA A 1 168 ? -7.230 6.635 18.395 1.00 88.12 168 ALA A N 1
ATOM 1338 C CA . ALA A 1 168 ? -7.920 5.602 19.175 1.00 88.12 168 ALA A CA 1
ATOM 1339 C C . ALA A 1 168 ? -8.168 6.011 20.643 1.00 88.12 168 ALA A C 1
ATOM 1341 O O . ALA A 1 168 ? -9.232 5.736 21.185 1.00 88.12 168 ALA A O 1
ATOM 1342 N N . ARG A 1 169 ? -7.252 6.773 21.262 1.00 91.38 169 ARG A N 1
ATOM 1343 C CA . ARG A 1 169 ? -7.427 7.314 22.629 1.00 91.38 169 ARG A CA 1
ATOM 1344 C C . ARG A 1 169 ? -8.629 8.257 22.798 1.00 91.38 169 ARG A C 1
ATOM 1346 O O . ARG A 1 169 ? -9.033 8.524 23.918 1.00 91.38 169 ARG A O 1
ATOM 1353 N N . LYS A 1 170 ? -9.179 8.790 21.699 1.00 92.12 170 LYS A N 1
ATOM 1354 C CA . LYS A 1 170 ? -10.392 9.626 21.688 1.00 92.12 170 LYS A CA 1
ATOM 1355 C C . LYS A 1 170 ? -11.667 8.809 21.445 1.00 92.12 170 LYS A C 1
ATOM 1357 O O . LYS A 1 170 ? -12.717 9.391 21.206 1.00 92.12 170 LYS A O 1
ATOM 1362 N N . THR A 1 171 ? -11.581 7.482 21.451 1.00 94.44 171 THR A N 1
ATOM 1363 C CA . THR A 1 171 ? -12.706 6.574 21.197 1.00 94.44 171 THR A CA 1
ATOM 1364 C C . THR A 1 171 ? -12.951 5.678 22.408 1.00 94.44 171 THR A C 1
ATOM 1366 O O . THR A 1 171 ? -12.062 5.482 23.234 1.00 94.44 171 THR A O 1
ATOM 1369 N N . LYS A 1 172 ? -14.161 5.132 22.526 1.00 94.44 172 LYS A N 1
ATOM 1370 C CA . LYS A 1 172 ? -14.536 4.123 23.519 1.00 94.44 172 LYS A CA 1
ATOM 1371 C C . LYS A 1 172 ? -14.689 2.773 22.823 1.00 94.44 172 LYS A C 1
ATOM 1373 O O . LYS A 1 172 ? -15.381 2.679 21.809 1.00 94.44 172 LYS A O 1
ATOM 1378 N N . ALA A 1 173 ? -14.062 1.735 23.370 1.00 94.88 173 ALA A N 1
ATOM 1379 C CA . ALA A 1 173 ? -14.229 0.372 22.878 1.00 94.88 173 ALA A CA 1
ATOM 1380 C C . ALA A 1 173 ? -15.571 -0.200 23.360 1.00 94.88 173 ALA A C 1
ATOM 1382 O O . ALA A 1 173 ? -15.896 -0.100 24.543 1.00 94.88 173 ALA A O 1
ATOM 1383 N N . LYS A 1 174 ? -16.351 -0.806 22.460 1.00 95.31 174 LYS A N 1
ATOM 1384 C CA . LYS A 1 174 ? -17.585 -1.530 22.805 1.00 95.31 174 LYS A CA 1
ATOM 1385 C C . LYS A 1 174 ? -17.621 -2.872 22.090 1.00 95.31 174 LYS A C 1
ATOM 1387 O O . LYS A 1 174 ? -17.129 -2.992 20.967 1.00 95.31 174 LYS A O 1
ATOM 1392 N N . ARG A 1 175 ? -18.201 -3.881 22.742 1.00 96.56 175 ARG A N 1
ATOM 1393 C CA . ARG A 1 175 ? -18.425 -5.189 22.122 1.00 96.56 175 ARG A CA 1
ATOM 1394 C C . ARG A 1 175 ? -19.473 -5.048 21.017 1.00 96.56 175 ARG A C 1
ATOM 1396 O O . ARG A 1 175 ? -20.473 -4.364 21.215 1.00 96.56 175 ARG A O 1
ATOM 1403 N N . ILE A 1 176 ? -19.230 -5.694 19.885 1.00 96.81 176 ILE A N 1
ATOM 1404 C CA . ILE A 1 176 ? -20.160 -5.776 18.754 1.00 96.81 176 ILE A CA 1
ATOM 1405 C C . ILE A 1 176 ? -20.417 -7.243 18.411 1.00 96.81 176 ILE A C 1
ATOM 1407 O O . ILE A 1 176 ? -19.667 -8.134 18.822 1.00 96.81 176 ILE A O 1
ATOM 1411 N N . ASP A 1 177 ? -21.499 -7.506 17.692 1.00 96.38 177 ASP A N 1
ATOM 1412 C CA . ASP A 1 177 ? -21.831 -8.836 17.206 1.00 96.38 177 ASP A CA 1
ATOM 1413 C C . ASP A 1 177 ? -21.053 -9.175 15.921 1.00 96.38 177 ASP A C 1
ATOM 1415 O O . ASP A 1 177 ? -20.535 -8.306 15.212 1.00 96.38 177 ASP A O 1
ATOM 1419 N N . ALA A 1 178 ? -20.970 -10.470 15.616 1.00 95.31 178 ALA A N 1
ATOM 1420 C CA . ALA A 1 178 ? -20.293 -10.952 14.416 1.00 95.31 178 ALA A CA 1
ATOM 1421 C C . ALA A 1 178 ? -20.994 -10.497 13.123 1.00 95.31 178 ALA A C 1
ATOM 1423 O O . ALA A 1 178 ? -20.318 -10.271 12.119 1.00 95.31 178 ALA A O 1
ATOM 1424 N N . GLY A 1 179 ? -22.324 -10.350 13.158 1.00 95.75 179 GLY A N 1
ATOM 1425 C CA . GLY A 1 179 ? -23.141 -9.912 12.028 1.00 95.75 179 GLY A CA 1
ATOM 1426 C C . GLY A 1 179 ? -22.838 -8.475 11.615 1.00 95.75 179 GLY A C 1
ATOM 1427 O O . GLY A 1 179 ? -22.806 -8.187 10.426 1.00 95.75 179 GLY A O 1
ATOM 1428 N N . THR A 1 180 ? -22.507 -7.604 12.568 1.00 95.00 180 THR A N 1
ATOM 1429 C CA . THR A 1 180 ? -22.018 -6.247 12.286 1.00 95.00 180 THR A CA 1
ATOM 1430 C C . THR A 1 180 ? -20.533 -6.235 11.909 1.00 95.00 180 THR A C 1
ATOM 1432 O O . THR A 1 180 ? -20.124 -5.551 10.968 1.00 95.00 180 THR A O 1
ATOM 1435 N N . ALA A 1 181 ? -19.695 -6.990 12.627 1.00 95.31 181 ALA A N 1
ATOM 1436 C CA . ALA A 1 181 ? -18.241 -6.924 12.469 1.00 95.31 181 ALA A CA 1
ATOM 1437 C C . ALA A 1 181 ? -17.739 -7.474 11.124 1.00 95.31 181 ALA A C 1
ATOM 1439 O O . ALA A 1 181 ? -16.865 -6.871 10.497 1.00 95.31 181 ALA A O 1
ATOM 1440 N N . ILE A 1 182 ? -18.270 -8.618 10.680 1.00 95.31 182 ILE A N 1
ATOM 1441 C CA . ILE A 1 182 ? -17.777 -9.317 9.487 1.00 95.31 182 ILE A CA 1
ATOM 1442 C C . ILE A 1 182 ? -18.010 -8.492 8.210 1.00 95.31 182 ILE A C 1
ATOM 1444 O O . ILE A 1 182 ? -17.027 -8.249 7.504 1.00 95.31 182 ILE A O 1
ATOM 1448 N N . PRO A 1 183 ? -19.227 -7.990 7.913 1.00 94.88 183 PRO A N 1
ATOM 1449 C CA . PRO A 1 183 ? -19.459 -7.166 6.728 1.00 94.88 183 PRO A CA 1
ATOM 1450 C C . PRO A 1 183 ? -18.645 -5.872 6.753 1.00 94.88 183 PRO A C 1
ATOM 1452 O O . PRO A 1 183 ? -18.094 -5.465 5.730 1.00 94.88 183 PRO A O 1
ATOM 1455 N N . PHE A 1 184 ? -18.507 -5.248 7.930 1.00 94.00 184 PHE A N 1
ATOM 1456 C CA . PHE A 1 184 ? -17.696 -4.042 8.087 1.00 94.00 184 PHE A CA 1
ATOM 1457 C C . PHE A 1 184 ? -16.229 -4.298 7.715 1.00 94.00 184 PHE A C 1
ATOM 1459 O O . PHE A 1 184 ? -15.652 -3.564 6.911 1.00 94.00 184 PHE A O 1
ATOM 1466 N N . LEU A 1 185 ? -15.628 -5.365 8.249 1.00 93.38 185 LEU A N 1
ATOM 1467 C CA . LEU A 1 185 ? -14.249 -5.738 7.935 1.00 93.38 185 LEU A CA 1
ATOM 1468 C C . LEU A 1 185 ? -14.094 -6.160 6.469 1.00 93.38 185 LEU A C 1
ATOM 1470 O O . LEU A 1 185 ? -13.146 -5.741 5.819 1.00 93.38 185 LEU A O 1
ATOM 1474 N N . GLN A 1 186 ? -15.025 -6.921 5.896 1.00 91.44 186 GLN A N 1
ATOM 1475 C CA . GLN A 1 186 ? -14.964 -7.285 4.474 1.00 91.44 186 GLN A CA 1
ATOM 1476 C C . GLN A 1 186 ? -14.960 -6.058 3.553 1.00 91.44 186 GLN A C 1
ATOM 1478 O O . GLN A 1 186 ? -14.245 -6.041 2.544 1.00 91.44 186 GLN A O 1
ATOM 1483 N N . LYS A 1 187 ? -15.739 -5.034 3.914 1.00 91.38 187 LYS A N 1
ATOM 1484 C CA . LYS A 1 187 ? -15.871 -3.796 3.146 1.00 91.38 187 LYS A CA 1
ATOM 1485 C C . LYS A 1 187 ? -14.682 -2.850 3.320 1.00 91.38 187 LYS A C 1
ATOM 1487 O O . LYS A 1 187 ? -14.278 -2.215 2.353 1.00 91.38 187 LYS A O 1
ATOM 1492 N N . HIS A 1 188 ? -14.128 -2.741 4.528 1.00 90.31 188 HIS A N 1
ATOM 1493 C CA . HIS A 1 188 ? -13.166 -1.682 4.868 1.00 90.31 188 HIS A CA 1
ATOM 1494 C C . HIS A 1 188 ? -11.754 -2.174 5.213 1.00 90.31 188 HIS A C 1
ATOM 1496 O O . HIS A 1 188 ? -10.837 -1.360 5.332 1.00 90.31 188 HIS A O 1
ATOM 1502 N N . HIS A 1 189 ? -11.545 -3.481 5.367 1.00 89.94 189 HIS A N 1
ATOM 1503 C CA . HIS A 1 189 ? -10.252 -4.068 5.709 1.00 89.94 189 HIS A CA 1
ATOM 1504 C C . HIS A 1 189 ? -9.580 -4.712 4.492 1.00 89.94 189 HIS A C 1
ATOM 1506 O O . HIS A 1 189 ? -10.220 -5.400 3.696 1.00 89.94 189 HIS A O 1
ATOM 1512 N N . LEU A 1 190 ? -8.262 -4.520 4.369 1.00 88.75 190 LEU A N 1
ATOM 1513 C CA . LEU A 1 190 ? -7.491 -5.011 3.224 1.00 88.75 190 LEU A CA 1
ATOM 1514 C C . LEU A 1 190 ? -7.435 -6.547 3.179 1.00 88.75 190 LEU A C 1
ATOM 1516 O O . LEU A 1 190 ? -7.588 -7.136 2.117 1.00 88.75 190 LEU A O 1
ATOM 1520 N N . TRP A 1 191 ? -7.283 -7.196 4.338 1.00 86.69 191 TRP A N 1
ATOM 1521 C CA . TRP A 1 191 ? -7.167 -8.658 4.454 1.00 86.69 191 TRP A CA 1
ATOM 1522 C C . TRP A 1 191 ? -8.503 -9.373 4.700 1.00 86.69 191 TRP A C 1
ATOM 1524 O O . TRP A 1 191 ? -8.518 -10.519 5.135 1.00 86.69 191 TRP A O 1
ATOM 1534 N N . SER A 1 192 ? -9.631 -8.710 4.424 1.00 86.81 192 SER A N 1
ATOM 1535 C CA . SER A 1 192 ? -10.979 -9.215 4.730 1.00 86.81 192 SER A CA 1
ATOM 1536 C C . SER A 1 192 ? -11.194 -9.492 6.231 1.00 86.81 192 SER A C 1
ATOM 1538 O O . SER A 1 192 ? -10.400 -9.069 7.078 1.00 86.81 192 SER A O 1
ATOM 1540 N N . ALA A 1 193 ? -12.329 -10.109 6.572 1.00 91.56 193 ALA A N 1
ATOM 1541 C CA . ALA A 1 193 ? -12.704 -10.444 7.941 1.00 91.56 193 ALA A CA 1
ATOM 1542 C C . ALA A 1 193 ? -12.215 -11.845 8.332 1.00 91.56 193 ALA A C 1
ATOM 1544 O O . ALA A 1 193 ? -12.409 -12.800 7.581 1.00 91.56 193 ALA A O 1
ATOM 1545 N N . THR A 1 194 ? -11.688 -11.977 9.549 1.00 92.00 194 THR A N 1
ATOM 1546 C CA . THR A 1 194 ? -11.348 -13.268 10.165 1.00 92.00 194 THR A CA 1
ATOM 1547 C C . THR A 1 194 ? -12.320 -13.562 11.301 1.00 92.00 194 THR A C 1
ATOM 1549 O O . THR A 1 194 ? -12.733 -12.654 12.026 1.00 92.00 194 THR A O 1
ATOM 1552 N N . LYS A 1 195 ? -12.689 -14.836 11.477 1.00 93.06 195 LYS A N 1
ATOM 1553 C CA . LYS A 1 195 ? -13.525 -15.258 12.606 1.00 93.06 195 LYS A CA 1
ATOM 1554 C C . LYS A 1 195 ? -12.761 -15.084 13.920 1.00 93.06 195 LYS A C 1
ATOM 1556 O O . LYS A 1 195 ? -11.645 -15.573 14.058 1.00 93.06 195 LYS A O 1
ATOM 1561 N N . ALA A 1 196 ? -13.390 -14.432 14.891 1.00 93.88 196 ALA A N 1
ATOM 1562 C CA . ALA A 1 196 ? -12.856 -14.232 16.233 1.00 93.88 196 ALA A CA 1
ATOM 1563 C C . ALA A 1 196 ? -13.883 -14.634 17.301 1.00 93.88 196 ALA A C 1
ATOM 1565 O O . ALA A 1 196 ? -15.091 -14.618 17.058 1.00 93.88 196 ALA A O 1
ATOM 1566 N N . ARG A 1 197 ? -13.402 -14.968 18.509 1.00 96.44 197 ARG A N 1
ATOM 1567 C CA . ARG A 1 197 ? -14.264 -15.273 19.668 1.00 96.44 197 ARG A CA 1
ATOM 1568 C C . ARG A 1 197 ? -15.004 -14.033 20.180 1.00 96.44 197 ARG A C 1
ATOM 1570 O O . ARG A 1 197 ? -16.136 -14.131 20.648 1.00 96.44 197 ARG A O 1
ATOM 1577 N N . TYR A 1 198 ? -14.365 -12.871 20.085 1.00 96.44 198 TYR A N 1
ATOM 1578 C CA . TYR A 1 198 ? -14.915 -11.595 20.524 1.00 96.44 198 TYR A CA 1
ATOM 1579 C C . TYR A 1 198 ? -14.667 -10.532 19.457 1.00 96.44 198 TYR A C 1
ATOM 1581 O O . TYR A 1 198 ? -13.562 -10.444 18.924 1.00 96.44 198 TYR A O 1
ATOM 1589 N N . TYR A 1 199 ? -15.682 -9.714 19.183 1.00 96.69 199 TYR A N 1
ATOM 1590 C CA . TYR A 1 199 ? -15.584 -8.573 18.280 1.00 96.69 199 TYR A CA 1
ATOM 1591 C C . TYR A 1 199 ? -15.766 -7.285 19.079 1.00 96.69 199 TYR A C 1
ATOM 1593 O O . TYR A 1 199 ? -16.690 -7.166 19.888 1.00 96.69 199 TYR A O 1
ATOM 1601 N N . TYR A 1 200 ? -14.880 -6.321 18.847 1.00 95.94 200 TYR A N 1
ATOM 1602 C CA . TYR A 1 200 ? -14.916 -5.006 19.475 1.00 95.94 200 TYR A CA 1
ATOM 1603 C C . TYR A 1 200 ? -14.797 -3.925 18.404 1.00 95.94 200 TYR A C 1
ATOM 1605 O O . TYR A 1 200 ? -14.007 -4.054 17.471 1.00 95.94 200 TYR A O 1
ATOM 1613 N N . GLY A 1 201 ? -15.582 -2.861 18.553 1.00 94.06 201 GLY A N 1
ATOM 1614 C CA . GLY A 1 201 ? -15.520 -1.659 17.728 1.00 94.06 201 GLY A CA 1
ATOM 1615 C C . GLY A 1 201 ? -15.072 -0.450 18.546 1.00 94.06 201 GLY A C 1
ATOM 1616 O O . GLY A 1 201 ? -15.297 -0.390 19.757 1.00 94.06 201 GLY A O 1
ATOM 1617 N N . LEU A 1 202 ? -14.449 0.520 17.877 1.00 94.19 202 LEU A N 1
ATOM 1618 C CA . LEU A 1 202 ? -14.122 1.825 18.449 1.00 94.19 202 LEU A CA 1
ATOM 1619 C C . LEU A 1 202 ? -15.208 2.833 18.070 1.00 94.19 202 LEU A C 1
ATOM 1621 O O . LEU A 1 202 ? -15.497 3.021 16.891 1.00 94.19 202 LEU A O 1
ATOM 1625 N N . PHE A 1 203 ? -15.782 3.498 19.069 1.00 93.94 203 PHE A N 1
ATOM 1626 C CA . PHE A 1 203 ? -16.862 4.469 18.898 1.00 93.94 203 PHE A CA 1
ATOM 1627 C C . PHE A 1 203 ? -16.421 5.841 19.394 1.00 93.94 203 PHE A C 1
ATOM 1629 O O . PHE A 1 203 ? -15.773 5.952 20.435 1.00 93.94 203 PHE A O 1
ATOM 1636 N N . LEU A 1 204 ? -16.788 6.906 18.683 1.00 92.31 204 LEU A N 1
ATOM 1637 C CA . LEU A 1 204 ? -16.612 8.257 19.210 1.00 92.31 204 LEU A CA 1
ATOM 1638 C C . LEU A 1 204 ? -17.498 8.443 20.457 1.00 92.31 204 LEU A C 1
ATOM 1640 O O . LEU A 1 204 ? -18.616 7.920 20.486 1.00 92.31 204 LEU A O 1
ATOM 1644 N N . PRO A 1 205 ? -17.026 9.149 21.499 1.00 87.62 205 PRO A N 1
ATOM 1645 C CA . PRO A 1 205 ? -17.880 9.519 22.617 1.00 87.62 205 PRO A CA 1
ATOM 1646 C C . PRO A 1 205 ? -19.021 10.384 22.075 1.00 87.62 205 PRO A C 1
ATOM 1648 O O . PRO A 1 205 ? -18.776 11.356 21.358 1.00 87.62 205 PRO A O 1
ATOM 1651 N N . SER A 1 206 ? -20.266 10.018 22.383 1.00 78.62 206 SER A N 1
ATOM 1652 C CA . SER A 1 206 ? -21.417 10.877 22.114 1.00 78.62 206 SER A CA 1
ATOM 1653 C C . SER A 1 206 ? -21.158 12.231 22.772 1.00 78.62 206 SER A C 1
ATOM 1655 O O . SER A 1 206 ? -20.799 12.278 23.949 1.00 78.62 206 SER A O 1
ATOM 1657 N N . LYS A 1 207 ? -21.295 13.331 22.020 1.00 66.94 207 LYS A N 1
ATOM 1658 C CA . LYS A 1 207 ? -21.404 14.655 22.640 1.00 66.94 207 LYS A CA 1
ATOM 1659 C C . LYS A 1 207 ? -22.652 14.589 23.516 1.00 66.94 207 LYS A C 1
ATOM 1661 O O . LYS A 1 207 ? -23.737 14.423 22.971 1.00 66.94 207 LYS A O 1
ATOM 1666 N N . GLY A 1 208 ? -22.482 14.590 24.835 1.00 53.59 208 GLY A N 1
ATOM 1667 C CA . GLY A 1 208 ? -23.592 14.501 25.771 1.00 53.59 208 GLY A CA 1
ATOM 1668 C C . GLY A 1 208 ? -24.575 15.637 25.516 1.00 53.59 208 GLY A C 1
ATOM 1669 O O . GLY A 1 208 ? -24.283 16.792 25.801 1.00 53.59 208 GLY A O 1
ATOM 1670 N N . THR A 1 209 ? -25.747 15.318 24.980 1.00 49.44 209 THR A N 1
ATOM 1671 C CA . THR A 1 209 ? -26.974 15.886 25.532 1.00 49.44 209 THR A CA 1
ATOM 1672 C C . THR A 1 209 ? -27.213 15.115 26.822 1.00 49.44 209 THR A C 1
ATOM 1674 O O . THR A 1 209 ? -27.946 14.128 26.831 1.00 49.44 209 THR A O 1
ATOM 1677 N N . ASP A 1 210 ? -26.489 15.493 27.876 1.00 49.12 210 ASP A N 1
ATOM 1678 C CA . ASP A 1 210 ? -26.682 14.945 29.213 1.00 49.12 210 ASP A CA 1
ATOM 1679 C C . ASP A 1 210 ? -28.010 15.503 29.737 1.00 49.12 210 ASP A C 1
ATOM 1681 O O . ASP A 1 210 ? -28.083 16.560 30.366 1.00 49.12 210 ASP A O 1
ATOM 1685 N N . GLY A 1 211 ? -29.090 14.813 29.374 1.00 45.34 211 GLY A N 1
ATOM 1686 C CA . GLY A 1 211 ? -30.359 14.903 30.068 1.00 45.34 211 GLY A CA 1
ATOM 1687 C C . GLY A 1 211 ? -30.170 14.314 31.457 1.00 45.34 211 GLY A C 1
ATOM 1688 O O . GLY A 1 211 ? -29.811 13.148 31.598 1.00 45.34 211 GLY A O 1
ATOM 1689 N N . LYS A 1 212 ? -30.379 15.162 32.463 1.00 39.53 212 LYS A N 1
ATOM 1690 C CA . LYS A 1 212 ? -30.712 14.752 33.824 1.00 39.53 212 LYS A CA 1
ATOM 1691 C C . LYS A 1 212 ? -31.836 13.710 33.772 1.00 39.53 212 LYS A C 1
ATOM 1693 O O . LYS A 1 212 ? -32.889 14.011 33.213 1.00 39.53 212 LYS A O 1
ATOM 1698 N N . GLU A 1 213 ? -31.621 12.568 34.405 1.00 36.94 213 GLU A N 1
ATOM 1699 C CA . GLU A 1 213 ? -32.670 11.797 35.082 1.00 36.94 213 GLU A CA 1
ATOM 1700 C C . GLU A 1 213 ? -32.263 11.648 36.546 1.00 36.94 213 GLU A C 1
ATOM 1702 O O . GLU A 1 213 ? -31.056 11.407 36.797 1.00 36.94 213 GLU A O 1
#

Radius of gyration: 27.66 Å; chains: 1; bounding box: 88×74×60 Å

Secondary structure (DSSP, 8-state):
------------------------------PPPHHHHHHHHHHHTT--EEE--S--SPTTS---S-EEEEE-SS-EEEEEEEPPPSSGGGPPPTTHHHHHHHHHHHHHHHHHHHTTS---------S-EEEEEEEHHHHHHSHHHHHHHHHHHHT-SSS--------GGGSEEEEE-HHHHHHHHHHH-TT-----S-EEEEEPPP-------

Sequence (213 aa):
MRAKGIVRFITLLLSFDVLLAFSVSTSQQLKPPFFRTVTSWLDEETIAWRLLKDKVFPRGIDTSNPILEVTSTSTLYYLHILKSPASMNDCLSPTCTRDMTNYVQYLNTCSDTTEQSSADSATTRPTKISIIHLHEDVWYSKTDIVQSRLRTRLGGGGNNNRFSRIYARKTKAKRIDAGTAIPFLQKHHLWSATKARYYYGLFLPSKGTDGKE